Protein AF-A0AAU6AGT9-F1 (afdb_monomer_lite)

Secondary structure (DSSP, 8-state):
--------------------------------------------------------S--SHHHHHHHHHHS-HHHHHH--EEEE-S-HHHHHHHHHH-TTSEEEE-HHHHHHHHHHHHHHHHHHHHHHHHSS---TTSHHHHHHHHHTS-GGGS-HHHHHHHHHHHHT---TTS-PPTTB-TTS-B-

pLDDT: mean 71.96, std 23.61, range [30.25, 97.44]

Foldseek 3Di:
DDDDDDDDDDDDDDDDDDDDDDDDDDDDDDDDDDDDDDDDDPPPPPPPDPDDDDDFPDDFLVSLLVVLVVDDPVVLQPAAEDEDAPDPRVVVSCCVSRVNHHYDHDPVNVLVVVLVVLVVVLQVVCCVVVVDGDDPPQLSNVLSVVVSDDPVPDDPVRVCCSVCSVVVNHPCQPDPPPQADSVGHGD

Radius of gyration: 34.77 Å; chains: 1; bounding box: 87×78×77 Å

Structure (mmCIF, N/CA/C/O backbone):
data_AF-A0AAU6AGT9-F1
#
_entry.id   AF-A0AAU6AGT9-F1
#
loop_
_atom_site.group_PDB
_atom_site.id
_atom_site.type_symbol
_atom_site.label_atom_id
_atom_site.label_alt_id
_atom_site.label_comp_id
_atom_site.label_asym_id
_atom_site.label_entity_id
_atom_site.label_seq_id
_atom_site.pdbx_PDB_ins_code
_atom_site.Cartn_x
_atom_site.Cartn_y
_atom_site.Cartn_z
_atom_site.occupancy
_atom_site.B_iso_or_equiv
_atom_site.auth_seq_id
_atom_site.auth_comp_id
_atom_site.auth_asym_id
_atom_site.auth_atom_id
_atom_site.pdbx_PDB_model_num
ATOM 1 N N . MET A 1 1 ? 60.492 -27.686 -11.100 1.00 35.47 1 MET A N 1
ATOM 2 C CA . MET A 1 1 ? 61.877 -27.182 -11.013 1.00 35.47 1 MET A CA 1
ATOM 3 C C . MET A 1 1 ? 61.851 -25.694 -11.367 1.00 35.47 1 MET A C 1
ATOM 5 O O . MET A 1 1 ? 61.647 -25.349 -12.519 1.00 35.47 1 MET A O 1
ATOM 9 N N . HIS A 1 2 ? 61.883 -24.828 -10.348 1.00 37.75 2 HIS A N 1
ATOM 10 C CA . HIS A 1 2 ? 62.246 -23.396 -10.429 1.00 37.75 2 HIS A CA 1
ATOM 11 C C . HIS A 1 2 ? 63.760 -23.252 -10.762 1.00 37.75 2 HIS A C 1
ATOM 13 O O . HIS A 1 2 ? 64.390 -24.304 -10.904 1.00 37.75 2 HIS A O 1
ATOM 19 N N . PRO A 1 3 ? 64.431 -22.068 -10.725 1.00 56.12 3 PRO A N 1
ATOM 20 C CA . PRO A 1 3 ? 64.007 -20.643 -10.627 1.00 56.12 3 PRO A CA 1
ATOM 21 C C . PRO A 1 3 ? 64.816 -19.689 -11.561 1.00 56.12 3 PRO A C 1
ATOM 23 O O . PRO A 1 3 ? 65.714 -20.138 -12.268 1.00 56.12 3 PRO A O 1
ATOM 26 N N . ARG A 1 4 ? 64.576 -18.361 -11.472 1.00 39.19 4 ARG A N 1
ATOM 27 C CA . ARG A 1 4 ? 65.554 -17.269 -11.130 1.00 39.19 4 ARG A CA 1
ATOM 28 C C . ARG A 1 4 ? 64.945 -15.886 -11.473 1.00 39.19 4 ARG A C 1
ATOM 30 O O . ARG A 1 4 ? 64.524 -15.683 -12.600 1.00 39.19 4 ARG A O 1
ATOM 37 N N . HIS A 1 5 ? 64.594 -15.038 -10.491 1.00 36.03 5 HIS A N 1
ATOM 38 C CA . HIS A 1 5 ? 65.391 -13.981 -9.805 1.00 36.03 5 HIS A CA 1
ATOM 39 C C . HIS A 1 5 ? 65.947 -12.896 -10.752 1.00 36.03 5 HIS A C 1
ATOM 41 O O . HIS A 1 5 ? 66.764 -13.209 -11.604 1.00 36.03 5 HIS A O 1
ATOM 47 N N . ALA A 1 6 ? 65.409 -11.665 -10.722 1.00 41.03 6 ALA A N 1
ATOM 48 C CA . ALA A 1 6 ? 65.787 -10.483 -9.901 1.00 41.03 6 ALA A CA 1
ATOM 49 C C . ALA A 1 6 ? 66.541 -9.455 -10.784 1.00 41.03 6 ALA A C 1
ATOM 51 O O . ALA A 1 6 ? 67.315 -9.852 -11.644 1.00 41.03 6 ALA A O 1
ATOM 52 N N . THR A 1 7 ? 66.319 -8.136 -10.691 1.00 38.31 7 THR A N 1
ATOM 53 C CA . THR A 1 7 ? 67.119 -7.218 -9.847 1.00 38.31 7 THR A CA 1
ATOM 54 C C . THR A 1 7 ? 66.534 -5.790 -9.889 1.00 38.31 7 THR A C 1
ATOM 56 O O . THR A 1 7 ? 65.946 -5.375 -10.884 1.00 38.31 7 THR A O 1
ATOM 59 N N . ALA A 1 8 ? 66.705 -5.066 -8.780 1.00 38.16 8 ALA A N 1
ATOM 60 C CA . ALA A 1 8 ? 66.273 -3.699 -8.482 1.00 38.16 8 ALA A CA 1
ATOM 61 C C . ALA A 1 8 ? 67.344 -2.623 -8.779 1.00 38.16 8 ALA A C 1
ATOM 63 O O . ALA A 1 8 ? 68.489 -2.981 -9.031 1.00 38.16 8 ALA A O 1
ATOM 64 N N . ALA A 1 9 ? 66.972 -1.337 -8.612 1.00 38.19 9 ALA A N 1
ATOM 65 C CA . ALA A 1 9 ? 67.746 -0.180 -8.082 1.00 38.19 9 ALA A CA 1
ATOM 66 C C . ALA A 1 9 ? 67.430 1.117 -8.866 1.00 38.19 9 ALA A C 1
ATOM 68 O O . ALA A 1 9 ? 67.162 1.034 -10.054 1.00 38.19 9 ALA A O 1
ATOM 69 N N . ARG A 1 10 ? 67.496 2.359 -8.357 1.00 35.78 10 ARG A N 1
ATOM 70 C CA . ARG A 1 10 ? 67.633 3.019 -7.035 1.00 35.78 10 ARG A CA 1
ATOM 71 C C . ARG A 1 10 ? 67.568 4.546 -7.295 1.00 35.78 10 ARG A C 1
ATOM 73 O O . ARG A 1 10 ? 67.887 4.979 -8.395 1.00 35.78 10 ARG A O 1
ATOM 80 N N . GLY A 1 11 ? 67.327 5.325 -6.231 1.00 31.16 11 GLY A N 1
ATOM 81 C CA . GLY A 1 11 ? 67.715 6.747 -6.078 1.00 31.16 11 GLY A CA 1
ATOM 82 C C . GLY A 1 11 ? 66.503 7.682 -6.003 1.00 31.16 11 GLY A C 1
ATOM 83 O O . GLY A 1 11 ? 65.756 7.752 -6.963 1.00 31.16 11 GLY A O 1
ATOM 84 N N . GLY A 1 12 ? 66.154 8.352 -4.895 1.00 32.00 12 GLY A N 1
ATOM 85 C CA . GLY A 1 12 ? 66.965 9.045 -3.874 1.00 32.00 12 GLY A CA 1
ATOM 86 C C . GLY A 1 12 ? 66.927 10.551 -4.198 1.00 32.00 12 GLY A C 1
ATOM 87 O O . GLY A 1 12 ? 67.128 10.896 -5.349 1.00 32.00 12 GLY A O 1
ATOM 88 N N . GLY A 1 13 ? 66.653 11.521 -3.326 1.00 31.39 13 GLY A N 1
ATOM 89 C CA . GLY A 1 13 ? 66.424 11.614 -1.886 1.00 31.39 13 GLY A CA 1
ATOM 90 C C . GLY A 1 13 ? 66.474 13.108 -1.478 1.00 31.39 13 GLY A C 1
ATOM 91 O O . GLY A 1 13 ? 66.808 13.947 -2.307 1.00 31.39 13 GLY A O 1
ATOM 92 N N . ALA A 1 14 ? 66.214 13.382 -0.190 1.00 37.66 14 ALA A N 1
ATOM 93 C CA . ALA A 1 14 ? 66.396 14.647 0.560 1.00 37.66 14 ALA A CA 1
ATOM 94 C C . ALA A 1 14 ? 65.400 15.800 0.266 1.00 37.66 14 ALA A C 1
ATOM 96 O O . ALA A 1 14 ? 65.182 16.164 -0.876 1.00 37.66 14 ALA A O 1
ATOM 97 N N . GLY A 1 15 ? 64.736 16.453 1.227 1.00 32.47 15 GLY A N 1
ATOM 98 C CA . GLY A 1 15 ? 64.899 16.524 2.684 1.00 32.47 15 GLY A CA 1
ATOM 99 C C . GLY A 1 15 ? 65.161 17.975 3.133 1.00 32.47 15 GLY A C 1
ATOM 100 O O . GLY A 1 15 ? 65.875 18.693 2.447 1.00 32.47 15 GLY A O 1
ATOM 101 N N . HIS A 1 16 ? 64.626 18.335 4.313 1.00 32.34 16 HIS A N 1
ATOM 102 C CA . HIS A 1 16 ? 64.809 19.573 5.112 1.00 32.34 16 HIS A CA 1
ATOM 103 C C . HIS A 1 16 ? 64.036 20.831 4.722 1.00 32.34 16 HIS A C 1
ATOM 105 O O . HIS A 1 16 ? 63.896 21.155 3.558 1.00 32.34 16 HIS A O 1
ATOM 111 N N . ARG A 1 17 ? 63.623 21.691 5.656 1.00 34.97 17 ARG A N 1
ATOM 112 C CA . ARG A 1 17 ? 63.387 21.673 7.117 1.00 34.97 17 ARG A CA 1
ATOM 113 C C . ARG A 1 17 ? 62.608 22.972 7.369 1.00 34.97 17 ARG A C 1
ATOM 115 O O . ARG A 1 17 ? 62.794 23.953 6.656 1.00 34.97 17 ARG A O 1
ATOM 122 N N . ARG A 1 18 ? 61.734 22.971 8.371 1.00 38.66 18 ARG A N 1
ATOM 123 C CA . ARG A 1 18 ? 61.078 24.186 8.870 1.00 38.66 18 ARG A CA 1
ATOM 124 C C . ARG A 1 18 ? 62.095 25.037 9.629 1.00 38.66 18 ARG A C 1
ATOM 126 O O . ARG A 1 18 ? 62.907 24.455 10.341 1.00 38.66 18 ARG A O 1
ATOM 133 N N . ASP A 1 19 ? 61.938 26.356 9.586 1.00 32.28 19 ASP A N 1
ATOM 134 C CA . ASP A 1 19 ? 62.104 27.166 10.794 1.00 32.28 19 ASP A CA 1
ATOM 135 C C . ASP A 1 19 ? 61.208 28.426 10.757 1.00 32.28 19 ASP A C 1
ATOM 137 O O . ASP A 1 19 ? 61.098 29.057 9.701 1.00 32.28 19 ASP A O 1
ATOM 141 N N . PRO A 1 20 ? 60.528 28.781 11.866 1.00 43.06 20 PRO A N 1
ATOM 142 C CA . PRO A 1 20 ? 59.688 29.965 11.999 1.00 43.06 20 PRO A CA 1
ATOM 143 C C . PRO A 1 20 ? 60.356 31.042 12.875 1.00 43.06 20 PRO A C 1
ATOM 145 O O . PRO A 1 20 ? 60.806 30.732 13.968 1.00 43.06 20 PRO A O 1
ATOM 148 N N . ALA A 1 21 ? 60.356 32.309 12.441 1.00 33.16 21 ALA A N 1
ATOM 149 C CA . ALA A 1 21 ? 60.266 33.520 13.285 1.00 33.16 21 ALA A CA 1
ATOM 150 C C . ALA A 1 21 ? 60.752 34.771 12.535 1.00 33.16 21 ALA A C 1
ATOM 152 O O . ALA A 1 21 ? 61.895 34.824 12.088 1.00 33.16 21 ALA A O 1
ATOM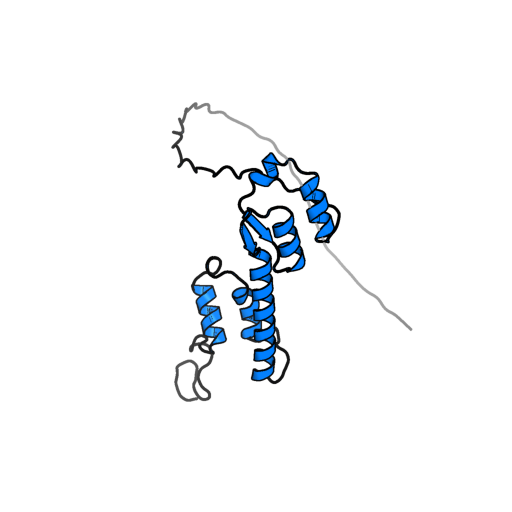 153 N N . ARG A 1 22 ? 59.889 35.795 12.490 1.00 35.56 22 ARG A N 1
ATOM 154 C CA . ARG A 1 22 ? 60.148 37.245 12.675 1.00 35.56 22 ARG A CA 1
ATOM 155 C C . ARG A 1 22 ? 58.874 37.978 12.231 1.00 35.56 22 ARG A C 1
ATOM 157 O O . ARG A 1 22 ? 58.458 37.831 11.092 1.00 35.56 22 ARG A O 1
ATOM 164 N N . SER A 1 23 ? 58.080 38.490 13.178 1.00 32.16 23 SER A N 1
ATOM 165 C CA . SER A 1 23 ? 58.148 39.868 13.722 1.00 32.16 23 SER A CA 1
ATOM 166 C C . SER A 1 23 ? 57.724 40.900 12.672 1.00 32.16 23 SER A C 1
ATOM 168 O O . SER A 1 23 ? 58.241 40.863 11.570 1.00 32.16 23 SER A O 1
ATOM 170 N N . ALA A 1 24 ? 56.887 41.906 12.901 1.00 31.73 24 ALA A N 1
ATOM 171 C CA . ALA A 1 24 ? 56.074 42.409 14.008 1.00 31.73 24 ALA A CA 1
ATOM 172 C C . ALA A 1 24 ? 55.303 43.632 13.428 1.00 31.73 24 ALA A C 1
ATOM 174 O O . ALA A 1 24 ? 55.512 43.979 12.269 1.00 31.73 24 ALA A O 1
ATOM 175 N N . ALA A 1 25 ? 54.531 44.324 14.275 1.00 34.19 25 ALA A N 1
ATOM 176 C CA . ALA A 1 25 ? 53.934 45.663 14.095 1.00 34.19 25 ALA A CA 1
ATOM 177 C C . ALA A 1 25 ? 52.502 45.694 13.511 1.00 34.19 25 ALA A C 1
ATOM 179 O O . ALA A 1 25 ? 52.282 45.350 12.359 1.00 34.19 25 ALA A O 1
ATOM 180 N N . LEU A 1 26 ? 51.462 45.883 14.339 1.00 31.72 26 LEU A N 1
ATOM 181 C CA . LEU A 1 26 ? 50.983 47.111 15.023 1.00 31.72 26 LEU A CA 1
ATOM 182 C C . LEU A 1 26 ? 49.966 47.876 14.155 1.00 31.72 26 LEU A C 1
ATOM 184 O O . LEU A 1 26 ? 50.287 48.312 13.058 1.00 31.72 26 LEU A O 1
ATOM 188 N N . GLY A 1 27 ? 48.756 48.083 14.686 1.00 30.25 27 GLY A N 1
ATOM 189 C CA . GLY A 1 27 ? 47.758 48.973 14.085 1.00 30.25 27 GLY A CA 1
ATOM 190 C C . GLY A 1 27 ? 46.347 48.760 14.626 1.00 30.25 27 GLY A C 1
ATOM 191 O O . GLY A 1 27 ? 45.581 47.973 14.082 1.00 30.25 27 GLY A O 1
ATOM 192 N N . ALA A 1 28 ? 46.017 49.458 15.712 1.00 33.59 28 ALA A N 1
ATOM 193 C CA . ALA A 1 28 ? 44.671 49.574 16.263 1.00 33.59 28 ALA A CA 1
ATOM 194 C C . ALA A 1 28 ? 43.734 50.343 15.310 1.00 33.59 28 ALA A C 1
ATOM 196 O O . ALA A 1 28 ? 44.162 51.278 14.638 1.00 33.59 28 ALA A O 1
ATOM 197 N N . GLY A 1 29 ? 42.447 49.984 15.292 1.00 32.69 29 GLY A N 1
ATOM 198 C CA . GLY A 1 29 ? 41.428 50.672 14.497 1.00 32.69 29 GLY A CA 1
ATOM 199 C C . GLY A 1 29 ? 40.031 50.107 14.733 1.00 32.69 29 GLY A C 1
ATOM 200 O O . GLY A 1 29 ? 39.537 49.277 13.975 1.00 32.69 29 GLY A O 1
ATOM 201 N N . SER A 1 30 ? 39.409 50.538 15.825 1.00 36.19 30 SER A N 1
ATOM 202 C CA . SER A 1 30 ? 38.052 50.194 16.241 1.00 36.19 30 SER A CA 1
ATOM 203 C C . SER A 1 30 ? 37.017 50.791 15.282 1.00 36.19 30 SER A C 1
ATOM 205 O O . SER A 1 30 ? 36.736 51.984 15.342 1.00 36.19 30 SER A O 1
ATOM 207 N N . HIS A 1 31 ? 36.386 49.966 14.446 1.00 39.75 31 HIS A N 1
ATOM 208 C CA . HIS A 1 31 ? 35.156 50.343 13.747 1.00 39.75 31 HIS A CA 1
ATOM 209 C C . HIS A 1 31 ? 34.036 49.362 14.083 1.00 39.75 31 HIS A C 1
ATOM 211 O O . HIS A 1 31 ? 33.929 48.264 13.540 1.00 39.75 31 HIS A O 1
ATOM 217 N N . HIS A 1 32 ? 33.182 49.806 15.007 1.00 34.44 32 HIS A N 1
ATOM 218 C CA . HIS A 1 32 ? 31.859 49.255 15.260 1.00 34.44 32 HIS A CA 1
ATOM 219 C C . HIS A 1 32 ? 31.055 49.272 13.952 1.00 34.44 32 HIS A C 1
ATOM 221 O O . HIS A 1 32 ? 30.554 50.313 13.532 1.00 34.44 32 HIS A O 1
ATOM 227 N N . ARG A 1 33 ? 30.917 48.115 13.295 1.00 35.81 33 ARG A N 1
ATOM 228 C CA . ARG A 1 33 ? 29.963 47.936 12.196 1.00 35.81 33 ARG A CA 1
ATOM 229 C C . ARG A 1 33 ? 28.721 47.250 12.745 1.00 35.81 33 ARG A C 1
ATOM 231 O O . ARG A 1 33 ? 28.705 46.047 12.988 1.00 35.81 33 ARG A O 1
ATOM 238 N N . GLN A 1 34 ? 27.694 48.053 12.982 1.00 33.94 34 GLN A N 1
ATOM 239 C CA . GLN A 1 34 ? 26.370 47.608 13.389 1.00 33.94 34 GLN A CA 1
ATOM 240 C C . GLN A 1 34 ? 25.745 46.825 12.223 1.00 33.94 34 GLN A C 1
ATOM 242 O O . GLN A 1 34 ? 25.421 47.392 11.181 1.00 33.94 34 GLN A O 1
ATOM 247 N N . VAL A 1 35 ? 25.639 45.501 12.358 1.00 41.59 35 VAL A N 1
ATOM 248 C CA . VAL A 1 35 ? 24.934 44.658 11.386 1.00 41.59 35 VAL A CA 1
ATOM 249 C C . VAL A 1 35 ? 23.449 44.726 11.722 1.00 41.59 35 VAL A C 1
ATOM 251 O O . VAL A 1 35 ? 23.007 44.202 12.741 1.00 41.59 35 VAL A O 1
ATOM 254 N N . ALA A 1 36 ? 22.685 45.411 10.875 1.00 39.12 36 ALA A N 1
ATOM 255 C CA . ALA A 1 36 ? 21.234 45.458 10.958 1.00 39.12 36 ALA A CA 1
ATOM 256 C C . ALA A 1 36 ? 20.648 44.055 10.722 1.00 39.12 36 ALA A C 1
ATOM 258 O O . ALA A 1 36 ? 20.674 43.525 9.608 1.00 39.12 36 ALA A O 1
ATOM 259 N N . SER A 1 37 ? 20.114 43.452 11.780 1.00 41.44 37 SER A N 1
ATOM 260 C CA . SER A 1 37 ? 19.354 42.204 11.734 1.00 41.44 37 SER A CA 1
ATOM 261 C C . SER A 1 37 ? 18.051 42.423 10.960 1.00 41.44 37 SER A C 1
ATOM 263 O O . SER A 1 37 ? 17.100 43.000 11.482 1.00 41.44 37 SER A O 1
ATOM 265 N N . ARG A 1 38 ? 17.984 41.969 9.704 1.00 40.12 38 ARG A N 1
ATOM 266 C CA . ARG A 1 38 ? 16.715 41.891 8.959 1.00 40.12 38 ARG A CA 1
ATOM 267 C C . ARG A 1 38 ? 15.878 40.747 9.551 1.00 40.12 38 ARG A C 1
ATOM 269 O O . ARG A 1 38 ? 16.379 39.622 9.585 1.00 40.12 38 ARG A O 1
ATOM 276 N N . PRO A 1 39 ? 14.627 40.965 9.991 1.00 40.75 39 PRO A N 1
ATOM 277 C CA . PRO A 1 39 ? 13.766 39.862 10.391 1.00 40.75 39 PRO A CA 1
ATOM 278 C C . PRO A 1 39 ? 13.350 39.077 9.139 1.00 40.75 39 PRO A C 1
ATOM 280 O O . PRO A 1 39 ? 12.656 39.590 8.263 1.00 40.75 39 PRO A O 1
ATOM 283 N N . GLY A 1 40 ? 13.833 37.838 9.031 1.00 43.56 40 GLY A N 1
ATOM 284 C CA . GLY A 1 40 ? 13.363 36.877 8.034 1.00 43.56 40 GLY A CA 1
ATOM 285 C C . GLY A 1 40 ? 11.928 36.413 8.329 1.00 43.56 40 GLY A C 1
ATOM 286 O O . GLY A 1 40 ? 11.448 36.571 9.454 1.00 43.56 40 GLY A O 1
ATOM 287 N N . PRO A 1 41 ? 11.229 35.833 7.338 1.00 45.19 41 PRO A N 1
ATOM 288 C CA . PRO A 1 41 ? 9.832 35.449 7.478 1.00 45.19 41 PRO A CA 1
ATOM 289 C C . PRO A 1 41 ? 9.677 34.390 8.571 1.00 45.19 41 PRO A C 1
ATOM 291 O O . PRO A 1 41 ? 10.359 33.361 8.578 1.00 45.19 41 PRO A O 1
ATOM 294 N N . VAL A 1 42 ? 8.758 34.651 9.499 1.00 47.81 42 VAL A N 1
ATOM 295 C CA . VAL A 1 42 ? 8.371 33.725 10.561 1.00 47.81 42 VAL A CA 1
ATOM 296 C C . VAL A 1 42 ? 7.712 32.515 9.905 1.00 47.81 42 VAL A C 1
ATOM 298 O O . VAL A 1 42 ? 6.521 32.510 9.603 1.00 47.81 42 VAL A O 1
ATOM 301 N N . ALA A 1 43 ? 8.500 31.472 9.654 1.00 42.31 43 ALA A N 1
ATOM 302 C CA . ALA A 1 43 ? 7.965 30.177 9.284 1.00 42.31 43 ALA A CA 1
ATOM 303 C C . ALA A 1 43 ? 7.129 29.674 10.466 1.00 42.31 43 ALA A C 1
ATOM 305 O O . ALA A 1 43 ? 7.675 29.246 11.487 1.00 42.31 43 ALA A O 1
ATOM 306 N N . HIS A 1 44 ? 5.801 29.726 10.334 1.00 37.94 44 HIS A N 1
ATOM 307 C CA . HIS A 1 44 ? 4.883 29.018 11.217 1.00 37.94 44 HIS A CA 1
ATOM 308 C C . HIS A 1 44 ? 5.165 27.518 11.092 1.00 37.94 44 HIS A C 1
ATOM 310 O O . HIS A 1 44 ? 4.563 26.790 10.304 1.00 37.94 44 HIS A O 1
ATOM 316 N N . ARG A 1 45 ? 6.137 27.044 11.874 1.00 44.50 45 ARG A N 1
ATOM 317 C CA . ARG A 1 45 ? 6.439 25.634 12.059 1.00 44.50 45 ARG A CA 1
ATOM 318 C C . ARG A 1 45 ? 5.214 25.028 12.727 1.00 44.50 45 ARG A C 1
ATOM 320 O O . ARG A 1 45 ? 5.062 25.129 13.944 1.00 44.50 45 ARG A O 1
ATOM 327 N N . LEU A 1 46 ? 4.333 24.431 11.923 1.00 44.59 46 LEU A N 1
ATOM 328 C CA . LEU A 1 46 ? 3.246 23.581 12.395 1.00 44.59 46 LEU A CA 1
ATOM 329 C C . LEU A 1 46 ? 3.844 22.637 13.437 1.00 44.59 46 LEU A C 1
ATOM 331 O O . LEU A 1 46 ? 4.660 21.769 13.112 1.00 44.59 46 LEU A O 1
ATOM 335 N N . ARG A 1 47 ? 3.509 22.864 14.711 1.00 49.50 47 ARG A N 1
ATOM 336 C CA . ARG A 1 47 ? 3.947 22.010 15.810 1.00 49.50 47 ARG A CA 1
ATOM 337 C C . ARG A 1 47 ? 3.454 20.608 15.476 1.00 49.50 47 ARG A C 1
ATOM 339 O O . ARG A 1 47 ? 2.254 20.345 15.536 1.00 49.50 47 ARG A O 1
ATOM 346 N N . ARG A 1 48 ? 4.365 19.714 15.076 1.00 54.16 48 ARG A N 1
ATOM 347 C CA . ARG A 1 48 ? 4.057 18.292 14.916 1.00 54.16 48 ARG A CA 1
ATOM 348 C C . ARG A 1 48 ? 3.555 17.814 16.273 1.00 54.16 48 ARG A C 1
ATOM 350 O O . ARG A 1 48 ? 4.350 17.655 17.194 1.00 54.16 48 ARG A O 1
ATOM 357 N N . ARG A 1 49 ? 2.237 17.638 16.413 1.00 55.84 49 ARG A N 1
ATOM 358 C CA . ARG A 1 49 ? 1.655 16.987 17.590 1.00 55.84 49 ARG A CA 1
ATOM 359 C C . ARG A 1 49 ? 2.387 15.661 17.782 1.00 55.84 49 ARG A C 1
ATOM 361 O O . ARG A 1 49 ? 2.555 14.912 16.814 1.00 55.84 49 ARG A O 1
ATOM 368 N N . ALA A 1 50 ? 2.853 15.404 19.000 1.00 52.03 50 ALA A N 1
ATOM 369 C CA . ALA A 1 50 ? 3.488 14.144 19.348 1.00 52.03 50 ALA A CA 1
ATOM 370 C C . ALA A 1 50 ? 2.529 13.003 18.979 1.00 52.03 50 ALA A C 1
ATOM 372 O O . ALA A 1 50 ? 1.407 12.928 19.477 1.00 52.03 50 ALA A O 1
ATOM 373 N N . ARG A 1 51 ? 2.943 12.150 18.038 1.00 61.03 51 ARG A N 1
ATOM 374 C CA . ARG A 1 51 ? 2.187 10.951 17.676 1.00 61.03 51 ARG A CA 1
ATOM 375 C C . ARG A 1 51 ? 2.453 9.925 18.767 1.00 61.03 51 ARG A C 1
ATOM 377 O O . ARG A 1 51 ? 3.537 9.350 18.794 1.00 61.03 51 ARG A O 1
ATOM 384 N N . GLN A 1 52 ? 1.496 9.717 19.664 1.00 62.53 52 GLN A N 1
ATOM 385 C CA . GLN A 1 52 ? 1.590 8.638 20.638 1.00 62.53 52 GLN A CA 1
ATOM 386 C C . GLN A 1 52 ? 1.535 7.309 19.875 1.00 62.53 52 GLN A C 1
ATOM 388 O O . GLN A 1 52 ? 0.528 6.983 19.250 1.00 62.53 52 GLN A O 1
ATOM 393 N N . ARG A 1 53 ? 2.656 6.584 19.850 1.00 65.38 53 ARG A N 1
ATOM 394 C CA . ARG A 1 53 ? 2.745 5.235 19.286 1.00 65.38 53 ARG A CA 1
ATOM 395 C C . ARG A 1 53 ? 2.719 4.261 20.450 1.00 65.38 53 ARG A C 1
ATOM 397 O O . ARG A 1 53 ? 3.582 4.333 21.319 1.00 65.38 53 ARG A O 1
ATOM 404 N N . ARG A 1 54 ? 1.722 3.384 20.478 1.00 71.69 54 ARG A N 1
ATOM 405 C CA . ARG A 1 54 ? 1.614 2.311 21.465 1.00 71.69 54 ARG A CA 1
ATOM 406 C C . ARG A 1 54 ? 1.609 0.997 20.701 1.00 71.69 54 ARG A C 1
ATOM 408 O O . ARG A 1 54 ? 0.821 0.846 19.773 1.00 71.69 54 ARG A O 1
ATOM 415 N N . ALA A 1 55 ? 2.530 0.109 21.046 1.00 75.88 55 ALA A N 1
ATOM 416 C CA . ALA A 1 55 ? 2.528 -1.256 20.547 1.00 75.88 55 ALA A CA 1
ATOM 417 C C . ALA A 1 55 ? 1.645 -2.109 21.465 1.00 75.88 55 ALA A C 1
ATOM 419 O O . ALA A 1 55 ? 1.599 -1.870 22.673 1.00 75.88 55 ALA A O 1
ATOM 420 N N . ILE A 1 56 ? 0.926 -3.056 20.874 1.00 76.88 56 ILE A N 1
ATOM 421 C CA . ILE A 1 56 ? 0.130 -4.061 21.577 1.00 76.88 56 ILE A CA 1
ATOM 422 C C . ILE A 1 56 ? 0.801 -5.396 21.268 1.00 76.88 56 ILE A C 1
ATOM 424 O O . ILE A 1 56 ? 1.157 -5.638 20.114 1.00 76.88 56 ILE A O 1
ATOM 428 N N . GLU A 1 57 ? 1.010 -6.220 22.288 1.00 70.00 57 GLU A N 1
ATOM 429 C CA . GLU A 1 57 ? 1.507 -7.581 22.102 1.00 70.00 57 GLU A CA 1
ATOM 430 C C . GLU A 1 57 ? 0.385 -8.442 21.501 1.00 70.00 57 GLU A C 1
ATOM 432 O O . GLU A 1 57 ? -0.749 -8.392 21.978 1.00 70.00 57 GLU A O 1
ATOM 437 N N . GLY A 1 58 ? 0.685 -9.195 20.441 1.00 72.62 58 GLY A N 1
ATOM 438 C CA . GLY A 1 58 ? -0.306 -9.970 19.685 1.00 72.62 58 GLY A CA 1
ATOM 439 C C . GLY A 1 58 ? -0.581 -9.446 18.269 1.00 72.62 58 GLY A C 1
ATOM 440 O O . GLY A 1 58 ? -0.189 -8.345 17.881 1.00 72.62 58 GLY A O 1
ATOM 441 N N . ARG A 1 59 ? -1.215 -10.284 17.441 1.00 72.31 59 ARG A N 1
ATOM 442 C CA . ARG A 1 59 ? -1.496 -10.000 16.013 1.00 72.31 59 ARG A CA 1
ATOM 443 C C . ARG A 1 59 ? -2.931 -10.328 15.610 1.00 72.31 59 ARG A C 1
ATOM 445 O O . ARG A 1 59 ? -3.248 -10.317 14.425 1.00 72.31 59 ARG A O 1
ATOM 452 N N . THR A 1 60 ? -3.804 -10.643 16.558 1.00 82.69 60 THR A N 1
ATOM 453 C CA . THR A 1 60 ? -5.173 -11.073 16.264 1.00 82.69 60 THR A CA 1
ATOM 454 C C . THR A 1 60 ? -6.189 -9.963 16.529 1.00 82.69 60 THR A C 1
ATOM 456 O O . THR A 1 60 ? -5.923 -8.984 17.226 1.00 82.69 60 THR A O 1
ATOM 459 N N . ALA A 1 61 ? -7.396 -10.121 15.979 1.00 80.00 61 ALA A N 1
ATOM 460 C CA . ALA A 1 61 ? -8.538 -9.273 16.328 1.00 80.00 61 ALA A CA 1
ATOM 461 C C . ALA A 1 61 ? -8.878 -9.331 17.826 1.00 80.00 61 ALA A C 1
ATOM 463 O O . ALA A 1 61 ? -9.286 -8.319 18.395 1.00 80.00 61 ALA A O 1
ATOM 464 N N . ALA A 1 62 ? -8.708 -10.501 18.449 1.00 85.56 62 ALA A N 1
ATOM 465 C CA . ALA A 1 62 ? -8.978 -10.702 19.866 1.00 85.56 62 ALA A CA 1
ATOM 466 C C . ALA A 1 62 ? -8.018 -9.878 20.734 1.00 85.56 62 ALA A C 1
ATOM 468 O O . ALA A 1 62 ? -8.474 -9.213 21.659 1.00 85.56 62 ALA A O 1
ATOM 469 N N . ASP A 1 63 ? -6.733 -9.827 20.373 1.00 87.12 63 ASP A N 1
ATOM 470 C CA . ASP A 1 63 ? -5.722 -9.039 21.095 1.00 87.12 63 ASP A CA 1
ATOM 471 C C . ASP A 1 63 ? -6.062 -7.540 21.069 1.00 87.12 63 ASP A C 1
ATOM 473 O O . ASP A 1 63 ? -6.021 -6.853 22.091 1.00 87.12 63 ASP A O 1
ATOM 477 N N . VAL A 1 64 ? -6.483 -7.033 19.902 1.00 84.69 64 VAL A N 1
ATOM 478 C CA . VAL A 1 64 ? -6.908 -5.632 19.742 1.00 84.69 64 VAL A CA 1
ATOM 479 C C . VAL A 1 64 ? -8.152 -5.334 20.577 1.00 84.69 64 VAL A C 1
ATOM 481 O O . VAL A 1 64 ? -8.226 -4.288 21.221 1.00 84.69 64 VAL A O 1
ATOM 484 N N . LEU A 1 65 ? -9.129 -6.241 20.588 1.00 87.69 65 LEU A N 1
ATOM 485 C CA . LEU A 1 65 ? -10.344 -6.093 21.387 1.00 87.69 65 LEU A CA 1
ATOM 486 C C . LEU A 1 65 ? -10.056 -6.116 22.886 1.00 87.69 65 LEU A C 1
ATOM 488 O O . LEU A 1 65 ? -10.517 -5.228 23.604 1.00 87.69 65 LEU A O 1
ATOM 492 N N . ALA A 1 66 ? -9.271 -7.089 23.346 1.00 88.88 66 ALA A N 1
ATOM 493 C CA . ALA A 1 66 ? -8.863 -7.206 24.739 1.00 88.88 66 ALA A CA 1
ATOM 494 C C . ALA A 1 66 ? -8.165 -5.921 25.197 1.00 88.88 66 ALA A C 1
ATOM 496 O O . ALA A 1 66 ? -8.536 -5.331 26.213 1.00 88.88 66 ALA A O 1
ATOM 497 N N . TRP A 1 67 ? -7.238 -5.408 24.386 1.00 89.81 67 TRP A N 1
ATOM 498 C CA . TRP A 1 67 ? -6.582 -4.137 24.659 1.00 89.81 67 TRP A CA 1
ATOM 499 C C . TRP A 1 67 ? -7.564 -2.957 24.704 1.00 89.81 67 TRP A C 1
ATOM 501 O O . TRP A 1 67 ? -7.528 -2.166 25.652 1.00 89.81 67 TRP A O 1
ATOM 511 N N . LEU A 1 68 ? -8.484 -2.840 23.740 1.00 88.88 68 LEU A N 1
ATOM 512 C CA . LEU A 1 68 ? -9.482 -1.765 23.732 1.00 88.88 68 LEU A CA 1
ATOM 513 C C . LEU A 1 68 ? -10.303 -1.752 25.028 1.00 88.88 68 LEU A C 1
ATOM 515 O O . LEU A 1 68 ? -10.524 -0.681 25.594 1.00 88.88 68 LEU A O 1
ATOM 519 N N . VAL A 1 69 ? -10.696 -2.918 25.546 1.00 87.25 69 VAL A N 1
ATOM 520 C CA . VAL A 1 69 ? -11.455 -3.022 26.804 1.00 87.25 69 VAL A CA 1
ATOM 521 C C . VAL A 1 69 ? -10.661 -2.487 28.000 1.00 87.25 69 VAL A C 1
ATOM 523 O O . VAL A 1 69 ? -11.236 -1.782 28.828 1.00 87.25 69 VAL A O 1
ATOM 526 N N . THR A 1 70 ? -9.344 -2.714 28.051 1.00 90.12 70 THR A N 1
ATOM 527 C CA . THR A 1 70 ? -8.469 -2.157 29.108 1.00 90.12 70 THR A CA 1
ATOM 528 C C . THR A 1 70 ? -8.260 -0.641 29.011 1.00 90.12 70 THR A C 1
ATOM 530 O O . THR A 1 70 ? -7.691 -0.025 29.912 1.00 90.12 70 THR A O 1
ATOM 533 N N . THR A 1 71 ? -8.708 -0.006 27.923 1.00 90.38 71 THR A N 1
ATOM 534 C CA . THR A 1 71 ? -8.480 1.421 27.678 1.00 90.38 71 THR A CA 1
ATOM 535 C C . THR A 1 71 ? -9.651 2.266 28.207 1.00 90.38 71 THR A C 1
ATOM 537 O O . THR A 1 71 ? -10.813 1.885 27.994 1.00 90.38 71 THR A O 1
ATOM 540 N N . PRO A 1 72 ? -9.402 3.434 28.848 1.00 93.69 72 PRO A N 1
ATOM 541 C CA . PRO A 1 72 ? -10.460 4.259 29.431 1.00 93.69 72 PRO A CA 1
ATOM 542 C C . PRO A 1 72 ? -11.608 4.548 28.460 1.00 93.69 72 PRO A C 1
ATOM 544 O O . PRO A 1 72 ? -11.393 4.965 27.320 1.00 93.69 72 PRO A O 1
ATOM 547 N N . LEU A 1 73 ? -12.846 4.370 28.927 1.00 91.00 73 LEU A N 1
ATOM 548 C CA . LEU A 1 73 ? -14.044 4.507 28.091 1.00 91.00 73 LEU A CA 1
ATOM 549 C C . LEU A 1 73 ? -14.155 5.894 27.444 1.00 91.00 73 LEU A C 1
ATOM 551 O O . LEU A 1 73 ? -14.479 6.011 26.265 1.00 91.00 73 LEU A O 1
ATOM 555 N N . GLN A 1 74 ? -13.848 6.940 28.209 1.00 93.69 74 GLN A N 1
ATOM 556 C CA . GLN A 1 74 ? -13.812 8.326 27.739 1.00 93.69 74 GLN A CA 1
ATOM 557 C C . GLN A 1 74 ? -12.840 8.525 26.566 1.00 93.69 74 GLN A C 1
ATOM 559 O O . GLN A 1 74 ? -13.189 9.167 25.576 1.00 93.69 74 GLN A O 1
ATOM 564 N N . TRP A 1 75 ? -11.666 7.888 26.615 1.00 93.31 75 TRP A N 1
ATOM 565 C CA . TRP A 1 75 ? -10.716 7.911 25.506 1.00 93.31 75 TRP A CA 1
ATOM 566 C C . TRP A 1 75 ? -11.275 7.176 24.284 1.00 93.31 75 TRP A C 1
ATOM 568 O O . TRP A 1 75 ? -11.281 7.738 23.192 1.00 93.31 75 TRP A O 1
ATOM 578 N N . ARG A 1 76 ? -11.838 5.974 24.458 1.00 93.50 76 ARG A N 1
ATOM 579 C CA . ARG A 1 76 ? -12.456 5.213 23.356 1.00 93.50 76 ARG A CA 1
ATOM 580 C C . ARG A 1 76 ? -13.578 5.986 22.660 1.00 93.50 76 ARG A C 1
ATOM 582 O O . ARG A 1 76 ? -13.613 6.038 21.433 1.00 93.50 76 ARG A O 1
ATOM 589 N N . LYS A 1 77 ? -14.456 6.639 23.428 1.00 93.88 77 LYS A N 1
ATOM 590 C CA . LYS A 1 77 ? -15.538 7.493 22.904 1.00 93.88 77 LYS A CA 1
ATOM 591 C C . LYS A 1 77 ? -15.020 8.706 22.123 1.00 93.88 77 LYS A C 1
ATOM 593 O O . LYS A 1 77 ? -15.705 9.183 21.227 1.00 93.88 77 LYS A O 1
ATOM 598 N N . SER A 1 78 ? -13.810 9.184 22.419 1.00 94.88 78 SER A N 1
ATOM 599 C CA . SER A 1 78 ? -13.191 10.300 21.688 1.00 94.88 78 SER A CA 1
ATOM 600 C C . SER A 1 78 ? -12.649 9.918 20.302 1.00 94.88 78 SER A C 1
ATOM 602 O O . SER A 1 78 ? -12.393 10.797 19.476 1.00 94.88 78 SER A O 1
ATOM 604 N N . ILE A 1 79 ? -12.483 8.620 20.019 1.00 94.75 79 ILE A N 1
ATOM 605 C CA . ILE A 1 79 ? -11.968 8.138 18.733 1.00 94.75 79 ILE A CA 1
ATOM 606 C C . ILE A 1 79 ? -13.040 8.297 17.661 1.00 94.75 79 ILE A C 1
ATOM 608 O O . ILE A 1 79 ? -14.085 7.656 17.716 1.00 94.75 79 ILE A O 1
ATOM 612 N N . LYS A 1 80 ? -12.746 9.125 16.656 1.00 96.75 80 LYS A N 1
ATOM 613 C CA . LYS A 1 80 ? -13.642 9.371 15.516 1.00 96.75 80 LYS A CA 1
ATOM 614 C C . LYS A 1 80 ? -13.304 8.528 14.291 1.00 96.75 80 LYS A C 1
ATOM 616 O O . LYS A 1 80 ? -14.206 8.137 13.561 1.00 96.75 80 LYS A O 1
ATOM 621 N N . TYR A 1 81 ? -12.019 8.249 14.075 1.00 96.56 81 TYR A N 1
ATOM 622 C CA . TYR A 1 81 ? -11.521 7.540 12.899 1.00 96.56 81 TYR A CA 1
ATOM 623 C C . TYR A 1 81 ? -10.504 6.482 13.306 1.00 96.56 81 TYR A C 1
ATOM 625 O O . TYR A 1 81 ? -9.645 6.747 14.150 1.00 96.56 81 TYR A O 1
ATOM 633 N N . VAL A 1 82 ? -10.572 5.314 12.672 1.00 94.81 82 VAL A N 1
ATOM 634 C CA . VAL A 1 82 ? -9.590 4.239 12.834 1.00 94.81 82 VAL A CA 1
ATOM 635 C C . VAL A 1 82 ? -9.116 3.812 11.455 1.00 94.81 82 VAL A C 1
ATOM 637 O O . VAL A 1 82 ? -9.911 3.322 10.656 1.00 94.81 82 VAL A O 1
ATOM 640 N N . ALA A 1 83 ? -7.827 4.013 11.182 1.00 95.25 83 ALA A N 1
ATOM 641 C CA . ALA A 1 83 ? -7.189 3.494 9.981 1.00 95.25 83 ALA A CA 1
ATOM 642 C C . ALA A 1 83 ? -6.778 2.039 10.211 1.00 95.25 83 ALA A C 1
ATOM 644 O O . ALA A 1 83 ? -6.067 1.755 11.175 1.00 95.25 83 ALA A O 1
ATOM 645 N N . ILE A 1 84 ? -7.234 1.140 9.343 1.00 93.88 84 ILE A N 1
ATOM 646 C CA . ILE A 1 84 ? -6.890 -0.282 9.381 1.00 93.88 84 ILE A CA 1
ATOM 647 C C . ILE A 1 84 ? -6.402 -0.768 8.024 1.00 93.88 84 ILE A C 1
ATOM 649 O O . ILE A 1 84 ? -6.782 -0.248 6.973 1.00 93.88 84 ILE A O 1
ATOM 653 N N . ASP A 1 85 ? -5.634 -1.844 8.047 1.00 90.88 85 ASP A N 1
ATOM 654 C CA . ASP A 1 85 ? -5.384 -2.669 6.873 1.00 90.88 85 ASP A CA 1
ATOM 655 C C . ASP A 1 85 ? -6.716 -3.178 6.294 1.00 90.88 85 ASP A C 1
ATOM 657 O O . ASP A 1 85 ? -7.724 -3.277 6.998 1.00 90.88 85 ASP A O 1
ATOM 661 N N . MET A 1 86 ? -6.726 -3.587 5.020 1.00 91.12 86 MET A N 1
ATOM 662 C CA . MET A 1 86 ? -7.907 -4.136 4.320 1.00 91.12 86 MET A CA 1
ATOM 663 C C . MET A 1 86 ? -8.332 -5.540 4.817 1.00 91.12 86 MET A C 1
ATOM 665 O O . MET A 1 86 ? -8.806 -6.376 4.053 1.00 91.12 86 MET A O 1
ATOM 669 N N . SER A 1 87 ? -8.150 -5.820 6.106 1.00 89.50 87 SER A N 1
ATOM 670 C CA . SER A 1 87 ? -8.469 -7.076 6.773 1.00 89.50 87 SER A CA 1
ATOM 671 C C . SER A 1 87 ? -9.896 -7.063 7.315 1.00 89.50 87 SER A C 1
ATOM 673 O O . SER A 1 87 ? -10.256 -6.234 8.157 1.00 89.50 87 SER A O 1
ATOM 675 N N . ALA A 1 88 ? -10.702 -8.037 6.887 1.00 90.62 88 ALA A N 1
ATOM 676 C CA . ALA A 1 88 ? -12.046 -8.249 7.422 1.00 90.62 88 ALA A CA 1
ATOM 677 C C . ALA A 1 88 ? -12.025 -8.511 8.939 1.00 90.62 88 ALA A C 1
ATOM 679 O O . ALA A 1 88 ? -12.881 -8.008 9.666 1.00 90.62 88 ALA A O 1
ATOM 680 N N . THR A 1 89 ? -11.003 -9.222 9.422 1.00 90.06 89 THR A N 1
ATOM 681 C CA . THR A 1 89 ? -10.803 -9.554 10.837 1.00 90.06 89 THR A CA 1
ATOM 682 C C . THR A 1 89 ? -10.602 -8.300 11.688 1.00 90.06 89 THR A C 1
ATOM 684 O O . THR A 1 89 ? -11.302 -8.107 12.681 1.00 90.06 89 THR A O 1
ATOM 687 N N . TYR A 1 90 ? -9.714 -7.389 11.274 1.00 88.44 90 TYR A N 1
ATOM 688 C CA . TYR A 1 90 ? -9.519 -6.124 11.992 1.00 88.44 90 TYR A CA 1
ATOM 689 C C . TYR A 1 90 ? -10.721 -5.192 11.862 1.00 88.44 90 TYR A C 1
ATOM 691 O O . TYR A 1 90 ? -11.086 -4.521 12.826 1.00 88.44 90 TYR A O 1
ATOM 699 N N . ARG A 1 91 ? -11.396 -5.193 10.708 1.00 92.06 91 ARG A N 1
ATOM 700 C CA . ARG A 1 91 ? -12.640 -4.439 10.533 1.00 92.06 91 ARG A CA 1
ATOM 701 C C . ARG A 1 91 ? -13.718 -4.886 11.519 1.00 92.06 91 ARG A C 1
ATOM 703 O O . ARG A 1 91 ? -14.388 -4.034 12.099 1.00 92.06 91 ARG A O 1
ATOM 710 N N . ALA A 1 92 ? -13.882 -6.194 11.713 1.00 90.81 92 ALA A N 1
ATOM 711 C CA . ALA A 1 92 ? -14.814 -6.740 12.694 1.00 90.81 92 ALA A CA 1
ATOM 712 C C . ALA A 1 92 ? -14.419 -6.335 14.123 1.00 90.81 92 ALA A C 1
ATOM 714 O O . ALA A 1 92 ? -15.255 -5.811 14.853 1.00 90.81 92 ALA A O 1
ATOM 715 N N . ALA A 1 93 ? -13.139 -6.467 14.486 1.00 90.62 93 ALA A N 1
ATOM 716 C CA . ALA A 1 93 ? -12.629 -6.062 15.798 1.00 90.62 93 ALA A CA 1
ATOM 717 C C . ALA A 1 93 ? -12.919 -4.588 16.117 1.00 90.62 93 ALA A C 1
ATOM 719 O O . ALA A 1 93 ? -13.443 -4.265 17.181 1.00 90.62 93 ALA A O 1
ATOM 720 N N . VAL A 1 94 ? -12.629 -3.682 15.179 1.00 92.62 94 VAL A N 1
ATOM 721 C CA . VAL A 1 94 ? -12.871 -2.248 15.378 1.00 92.62 94 VAL A CA 1
ATOM 722 C C . VAL A 1 94 ? -14.362 -1.952 15.489 1.00 92.62 94 VAL A C 1
ATOM 724 O O . VAL A 1 94 ? -14.754 -1.183 16.360 1.00 92.62 94 VAL A O 1
ATOM 727 N N . ARG A 1 95 ? -15.209 -2.590 14.672 1.00 93.00 95 ARG A N 1
ATOM 728 C CA . ARG A 1 95 ? -16.666 -2.409 14.768 1.00 93.00 95 ARG A CA 1
ATOM 729 C C . ARG A 1 95 ? -17.238 -2.883 16.100 1.00 93.00 95 ARG A C 1
ATOM 731 O O . ARG A 1 95 ? -18.156 -2.249 16.606 1.00 93.00 95 ARG A O 1
ATOM 738 N N . THR A 1 96 ? -16.685 -3.947 16.672 1.00 92.38 96 THR A N 1
ATOM 739 C CA . THR A 1 96 ? -17.091 -4.437 17.992 1.00 92.38 96 THR A CA 1
ATOM 740 C C . THR A 1 96 ? -16.583 -3.526 19.115 1.00 92.38 96 THR A C 1
ATOM 742 O O . THR A 1 96 ? -17.340 -3.177 20.015 1.00 92.38 96 THR A O 1
ATOM 745 N N . GLY A 1 97 ? -15.313 -3.110 19.079 1.00 91.06 97 GLY A N 1
ATOM 746 C CA . GLY A 1 97 ? -14.699 -2.340 20.169 1.00 91.06 97 GLY A CA 1
ATOM 747 C C . GLY A 1 97 ? -14.976 -0.830 20.143 1.00 91.06 97 GLY A C 1
ATOM 748 O O . GLY A 1 97 ? -14.913 -0.176 21.188 1.00 91.06 97 GLY A O 1
ATOM 749 N N . LEU A 1 98 ? -15.256 -0.273 18.962 1.00 94.94 98 LEU A N 1
ATOM 750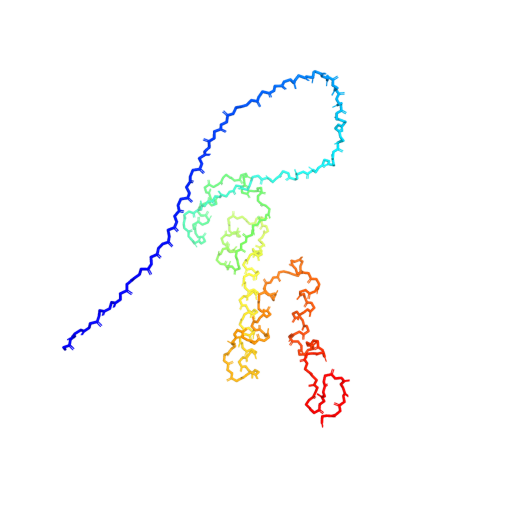 C CA . LEU A 1 98 ? -15.453 1.155 18.687 1.00 94.94 98 LEU A CA 1
ATOM 751 C C . LEU A 1 98 ? -16.578 1.356 17.647 1.00 94.94 98 LEU A C 1
ATOM 753 O O . LEU A 1 98 ? -16.319 1.848 16.546 1.00 94.94 98 LEU A O 1
ATOM 757 N N . PRO A 1 99 ? -17.835 0.995 17.965 1.00 94.56 99 PRO A N 1
ATOM 758 C CA . PRO A 1 99 ? -18.938 0.996 16.996 1.00 94.56 99 PRO A CA 1
ATOM 759 C C . PRO A 1 99 ? -19.257 2.382 16.414 1.00 94.56 99 PRO A C 1
ATOM 761 O O . PRO A 1 99 ? -19.806 2.477 15.319 1.00 94.56 99 PRO A O 1
ATOM 764 N N . HIS A 1 100 ? -18.905 3.457 17.125 1.00 95.81 100 HIS A N 1
ATOM 765 C CA . HIS A 1 100 ? -19.100 4.846 16.700 1.00 95.81 100 HIS A CA 1
ATOM 766 C C . HIS A 1 100 ? -17.984 5.383 15.793 1.00 95.81 100 HIS A C 1
ATOM 768 O O . HIS A 1 100 ? -18.157 6.432 15.175 1.00 95.81 100 HIS A O 1
ATOM 774 N N . ALA A 1 101 ? -16.828 4.718 15.731 1.00 96.56 101 ALA A N 1
ATOM 775 C CA . ALA A 1 101 ? -15.693 5.210 14.964 1.00 96.56 101 ALA A CA 1
ATOM 776 C C . ALA A 1 101 ? -15.831 4.862 13.474 1.00 96.56 101 ALA A C 1
ATOM 778 O O . ALA A 1 101 ? -16.180 3.743 13.094 1.00 96.56 101 ALA A O 1
ATOM 779 N N . THR A 1 102 ? -15.488 5.814 12.609 1.00 97.44 102 THR A N 1
ATOM 780 C CA . THR A 1 102 ? -15.422 5.585 11.164 1.00 97.44 102 THR A CA 1
ATOM 781 C C . THR A 1 102 ? -14.162 4.796 10.827 1.00 97.44 102 THR A C 1
ATOM 783 O O . THR A 1 102 ? -13.040 5.235 11.089 1.00 97.44 102 THR A O 1
ATOM 786 N N . VAL A 1 103 ? -14.346 3.624 10.226 1.00 95.44 103 VAL A N 1
ATOM 787 C CA . VAL A 1 103 ? -13.244 2.779 9.760 1.00 95.44 103 VAL A CA 1
ATOM 788 C C . VAL A 1 103 ? -12.773 3.280 8.399 1.00 95.44 103 VAL A C 1
ATOM 790 O O . VAL A 1 103 ? -13.556 3.313 7.451 1.00 95.44 103 VAL A O 1
ATOM 793 N N . VAL A 1 104 ? -11.496 3.644 8.299 1.00 95.94 104 VAL A N 1
ATOM 794 C CA . VAL A 1 104 ? -10.840 4.049 7.050 1.00 95.94 104 VAL A CA 1
ATOM 795 C C . VAL A 1 104 ? -9.749 3.049 6.689 1.00 95.94 104 VAL A C 1
ATOM 797 O O . VAL A 1 104 ? -9.165 2.408 7.562 1.00 95.94 104 VAL A O 1
ATOM 800 N N . VAL A 1 105 ? -9.471 2.898 5.398 1.00 95.12 105 VAL A N 1
ATOM 801 C CA . VAL A 1 105 ? -8.370 2.043 4.947 1.00 95.12 105 VAL A CA 1
ATOM 802 C C . VAL A 1 105 ? -7.049 2.791 5.112 1.00 95.12 105 VAL A C 1
ATOM 804 O O . VAL A 1 105 ? -6.944 3.965 4.756 1.00 95.12 105 VAL A O 1
ATOM 807 N N . ASP A 1 106 ? -6.034 2.111 5.636 1.00 93.81 106 ASP A N 1
ATOM 808 C CA . ASP A 1 106 ? -4.678 2.637 5.707 1.00 93.81 106 ASP A CA 1
ATOM 809 C C . ASP A 1 106 ? -4.089 2.833 4.300 1.00 93.81 106 ASP A C 1
ATOM 811 O O . ASP A 1 106 ? -3.918 1.891 3.518 1.00 93.81 106 ASP A O 1
ATOM 815 N N . HIS A 1 107 ? -3.733 4.081 3.999 1.00 92.44 107 HIS A N 1
ATOM 816 C CA . HIS A 1 107 ? -3.163 4.482 2.721 1.00 92.44 107 HIS A CA 1
ATOM 817 C C . HIS A 1 107 ? -1.849 3.749 2.407 1.00 92.44 107 HIS A C 1
ATOM 819 O O . HIS A 1 107 ? -1.606 3.420 1.246 1.00 92.44 107 HIS A O 1
ATOM 825 N N . PHE A 1 108 ? -1.027 3.420 3.413 1.00 91.56 108 PHE A N 1
ATOM 826 C CA . PHE A 1 108 ? 0.219 2.682 3.182 1.00 91.56 108 PHE A CA 1
ATOM 827 C C . PHE A 1 108 ? -0.046 1.324 2.521 1.00 91.56 108 PHE A C 1
ATOM 829 O O . PHE A 1 108 ? 0.594 0.974 1.527 1.00 91.56 108 PHE A O 1
ATOM 836 N N . HIS A 1 109 ? -1.029 0.582 3.029 1.00 92.25 109 HIS A N 1
ATOM 837 C CA . HIS A 1 109 ? -1.391 -0.731 2.505 1.00 92.25 109 HIS A CA 1
ATOM 838 C C . HIS A 1 109 ? -2.017 -0.651 1.109 1.00 92.25 109 HIS A C 1
ATOM 840 O O . HIS A 1 109 ? -1.741 -1.511 0.269 1.00 92.25 109 HIS A O 1
ATOM 846 N N . VAL A 1 110 ? -2.791 0.401 0.824 1.00 93.38 110 VAL A N 1
ATOM 847 C CA . VAL A 1 110 ? -3.341 0.660 -0.519 1.00 93.38 110 VAL A CA 1
ATOM 848 C C . VAL A 1 110 ? -2.222 0.926 -1.525 1.00 93.38 110 VAL A C 1
ATOM 850 O O . VAL A 1 110 ? -2.155 0.252 -2.552 1.00 93.38 110 VAL A O 1
ATOM 853 N N . VAL A 1 111 ? -1.300 1.842 -1.212 1.00 93.06 111 VAL A N 1
ATOM 854 C CA . VAL A 1 111 ? -0.150 2.164 -2.078 1.00 93.06 111 VAL A CA 1
ATOM 855 C C . VAL A 1 111 ? 0.733 0.938 -2.275 1.00 93.06 111 VAL A C 1
ATOM 857 O O . VAL A 1 111 ? 1.153 0.638 -3.393 1.00 93.06 111 VAL A O 1
ATOM 860 N N . GLN A 1 112 ? 0.980 0.169 -1.213 1.00 93.50 112 GLN A N 1
ATOM 861 C CA . GLN A 1 112 ? 1.756 -1.062 -1.310 1.00 93.50 112 GLN A CA 1
ATOM 862 C C . GLN A 1 112 ? 1.085 -2.083 -2.245 1.00 93.50 112 GLN A C 1
ATOM 864 O O . GLN A 1 112 ? 1.774 -2.721 -3.048 1.00 93.50 112 GLN A O 1
ATOM 869 N N . LEU A 1 113 ? -0.240 -2.246 -2.167 1.00 94.25 113 LEU A N 1
ATOM 870 C CA . LEU A 1 113 ? -0.986 -3.144 -3.046 1.00 94.25 113 LEU A CA 1
ATOM 871 C C . LEU A 1 113 ? -0.955 -2.662 -4.503 1.00 94.25 113 LEU A C 1
ATOM 873 O O . LEU A 1 113 ? -0.670 -3.464 -5.395 1.00 94.25 113 LEU A O 1
ATOM 877 N N . ALA A 1 114 ? -1.159 -1.366 -4.741 1.00 93.62 114 ALA A N 1
ATOM 878 C CA . ALA A 1 114 ? -1.066 -0.763 -6.069 1.00 93.62 114 ALA A CA 1
ATOM 879 C C . ALA A 1 114 ? 0.323 -0.990 -6.692 1.00 93.62 114 ALA A C 1
ATOM 881 O O . ALA A 1 114 ? 0.432 -1.504 -7.805 1.00 93.62 114 ALA A O 1
ATOM 882 N N . ASN A 1 115 ? 1.393 -0.741 -5.934 1.00 94.19 115 ASN A N 1
ATOM 883 C CA . ASN A 1 115 ? 2.777 -0.957 -6.366 1.00 94.19 115 ASN A CA 1
ATOM 884 C C . ASN A 1 115 ? 3.082 -2.430 -6.690 1.00 94.19 115 ASN A C 1
ATOM 886 O O . ASN A 1 115 ? 3.770 -2.738 -7.675 1.00 94.19 115 ASN A O 1
ATOM 890 N N . LYS A 1 116 ? 2.546 -3.364 -5.892 1.00 94.75 116 LYS A N 1
ATOM 891 C CA . LYS A 1 116 ? 2.630 -4.809 -6.164 1.00 94.75 116 LYS A CA 1
ATOM 892 C C . LYS A 1 116 ? 1.924 -5.160 -7.475 1.00 94.75 116 LYS A C 1
ATOM 894 O O . LYS A 1 116 ? 2.494 -5.891 -8.288 1.00 94.75 116 LYS A O 1
ATOM 899 N N . MET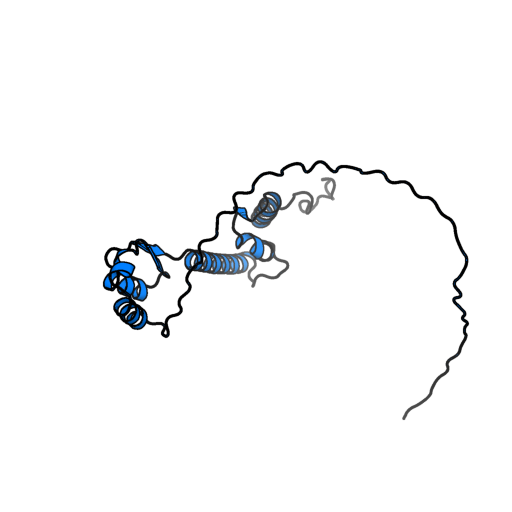 A 1 117 ? 0.719 -4.639 -7.700 1.00 95.62 117 MET A N 1
ATOM 900 C CA . MET A 1 117 ? -0.047 -4.896 -8.922 1.00 95.62 117 MET A CA 1
ATOM 901 C C . MET A 1 117 ? 0.621 -4.298 -10.158 1.00 95.62 117 MET A C 1
ATOM 903 O O . MET A 1 117 ? 0.783 -5.006 -11.152 1.00 95.62 117 MET A O 1
ATOM 907 N N . LEU A 1 118 ? 1.121 -3.066 -10.074 1.00 93.69 118 LEU A N 1
ATOM 908 C CA . LEU A 1 118 ? 1.873 -2.430 -11.154 1.00 93.69 118 LEU A CA 1
ATOM 909 C C . LEU A 1 118 ? 3.115 -3.245 -11.535 1.00 93.69 118 LEU A C 1
ATOM 911 O O . LEU A 1 118 ? 3.387 -3.476 -12.711 1.00 93.69 118 LEU A O 1
ATOM 915 N N . SER A 1 119 ? 3.833 -3.769 -10.539 1.00 92.31 119 SER A N 1
ATOM 916 C CA . SER A 1 119 ? 4.983 -4.649 -10.770 1.00 92.31 119 SER A CA 1
ATOM 917 C C . SER A 1 119 ? 4.597 -5.971 -11.445 1.00 92.31 119 SER A C 1
ATOM 919 O O . SER A 1 119 ? 5.356 -6.467 -12.281 1.00 92.31 119 SER A O 1
ATOM 921 N N . LYS A 1 120 ? 3.435 -6.551 -11.107 1.00 94.56 120 LYS A N 1
ATOM 922 C CA . LYS A 1 120 ? 2.912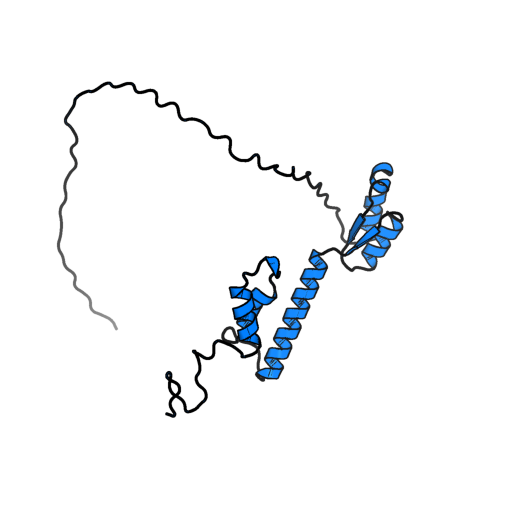 -7.764 -11.761 1.00 94.56 120 LYS A CA 1
ATOM 923 C C . LYS A 1 120 ? 2.553 -7.499 -13.220 1.00 94.56 120 LYS A C 1
ATOM 925 O O . LYS A 1 120 ? 3.032 -8.229 -14.083 1.00 94.56 120 LYS A O 1
ATOM 930 N N . VAL A 1 121 ? 1.769 -6.452 -13.484 1.00 93.56 121 VAL A N 1
ATOM 931 C CA . VAL A 1 121 ? 1.352 -6.071 -14.843 1.00 93.56 121 VAL A CA 1
ATOM 932 C C . VAL A 1 121 ? 2.575 -5.795 -15.704 1.00 93.56 121 VAL A C 1
ATOM 934 O O . VAL A 1 121 ? 2.726 -6.419 -16.744 1.00 93.56 121 VAL A O 1
ATOM 937 N N . ARG A 1 122 ? 3.516 -4.978 -15.219 1.00 91.69 122 ARG A N 1
ATOM 938 C CA . ARG A 1 122 ? 4.763 -4.689 -15.934 1.00 91.69 122 ARG A CA 1
ATOM 939 C C . ARG A 1 122 ? 5.515 -5.962 -16.310 1.00 91.69 122 ARG A C 1
ATOM 941 O O . ARG A 1 122 ? 5.877 -6.131 -17.461 1.00 91.69 122 ARG A O 1
ATOM 948 N N . ARG A 1 123 ? 5.718 -6.882 -15.356 1.00 92.00 123 ARG A N 1
ATOM 949 C CA . ARG A 1 123 ? 6.410 -8.160 -15.609 1.00 92.00 123 ARG A CA 1
ATOM 950 C C . ARG A 1 123 ? 5.685 -9.029 -16.636 1.00 92.00 123 ARG A C 1
ATOM 952 O O . ARG A 1 123 ? 6.363 -9.655 -17.444 1.00 92.00 123 ARG A O 1
ATOM 959 N N . ARG A 1 124 ? 4.352 -9.089 -16.570 1.00 94.44 124 ARG A N 1
ATOM 960 C CA . ARG A 1 124 ? 3.520 -9.839 -17.516 1.00 94.44 124 ARG A CA 1
ATOM 961 C C . ARG A 1 124 ? 3.644 -9.241 -18.917 1.00 94.44 124 ARG A C 1
ATOM 963 O O . ARG A 1 124 ? 4.061 -9.941 -19.827 1.00 94.44 124 ARG A O 1
ATOM 970 N N . THR A 1 125 ? 3.407 -7.940 -19.049 1.00 91.75 125 THR A N 1
ATOM 971 C CA . THR A 1 125 ? 3.486 -7.214 -20.321 1.00 91.75 125 THR A CA 1
ATOM 972 C C . THR A 1 125 ? 4.880 -7.289 -20.942 1.00 91.75 125 THR A C 1
ATOM 974 O O . THR A 1 125 ? 4.996 -7.517 -22.139 1.00 91.75 125 THR A O 1
ATOM 977 N N . THR A 1 126 ? 5.959 -7.194 -20.152 1.00 90.38 126 THR A N 1
ATOM 978 C CA . THR A 1 126 ? 7.317 -7.422 -20.676 1.00 90.38 126 THR A CA 1
ATOM 979 C C . THR A 1 126 ? 7.476 -8.825 -21.259 1.00 90.38 126 THR A C 1
ATOM 981 O O . THR A 1 126 ? 8.078 -8.977 -22.316 1.00 90.38 126 THR A O 1
ATOM 984 N N . ALA A 1 127 ? 6.963 -9.850 -20.573 1.00 92.88 127 ALA A N 1
ATOM 985 C CA . ALA A 1 127 ? 7.065 -11.227 -21.042 1.00 92.88 127 ALA A CA 1
ATOM 986 C C . ALA A 1 127 ? 6.254 -11.461 -22.322 1.00 92.88 127 ALA A C 1
ATOM 988 O O . ALA A 1 127 ? 6.768 -12.095 -23.237 1.00 92.88 127 ALA A O 1
ATOM 989 N N . GLU A 1 128 ? 5.046 -10.900 -22.401 1.00 93.44 128 GLU A N 1
ATOM 990 C CA . GLU A 1 128 ? 4.179 -10.951 -23.585 1.00 93.44 128 GLU A CA 1
ATOM 991 C C . GLU A 1 128 ? 4.832 -10.255 -24.792 1.00 93.44 128 GLU A C 1
ATOM 993 O O . GLU A 1 128 ? 4.908 -10.840 -25.865 1.00 93.44 128 GLU A O 1
ATOM 998 N N . ILE A 1 129 ? 5.374 -9.044 -24.611 1.00 90.62 129 ILE A N 1
ATOM 999 C CA . ILE A 1 129 ? 5.975 -8.255 -25.703 1.00 90.62 129 ILE A CA 1
ATOM 1000 C C . ILE A 1 129 ? 7.322 -8.828 -26.157 1.00 90.62 129 ILE A C 1
ATOM 1002 O O . ILE A 1 129 ? 7.652 -8.789 -27.338 1.00 90.62 129 ILE A O 1
ATOM 1006 N N . ARG A 1 130 ? 8.152 -9.305 -25.223 1.00 89.19 130 ARG A N 1
ATOM 1007 C CA . ARG A 1 130 ? 9.541 -9.698 -25.519 1.00 89.19 130 ARG A CA 1
ATOM 1008 C C . ARG A 1 130 ? 9.723 -11.204 -25.710 1.00 89.19 130 ARG A C 1
ATOM 1010 O O . ARG A 1 130 ? 10.825 -11.614 -26.061 1.00 89.19 130 ARG A O 1
ATOM 1017 N N . GLY A 1 131 ? 8.728 -12.027 -25.374 1.00 94.94 131 GLY A N 1
ATOM 1018 C CA . GLY A 1 131 ? 8.859 -13.491 -25.321 1.00 94.94 131 GLY A CA 1
ATOM 1019 C C . GLY A 1 131 ? 9.841 -13.994 -24.250 1.00 94.94 131 GLY A C 1
ATOM 1020 O O . GLY A 1 131 ? 10.239 -15.155 -24.254 1.00 94.94 131 GLY A O 1
ATOM 1021 N N . ARG A 1 132 ? 10.284 -13.122 -23.333 1.00 93.19 132 ARG A N 1
ATOM 1022 C CA . ARG A 1 132 ? 11.283 -13.426 -22.296 1.00 93.19 132 ARG A CA 1
ATOM 1023 C C . ARG A 1 132 ? 11.082 -12.576 -21.049 1.00 93.19 132 ARG A C 1
ATOM 1025 O O . ARG A 1 132 ? 10.429 -11.537 -21.071 1.00 93.19 132 ARG A O 1
ATOM 1032 N N . ARG A 1 133 ? 11.745 -12.951 -19.953 1.00 91.31 133 ARG A N 1
ATOM 1033 C CA . ARG A 1 133 ? 11.821 -12.100 -18.757 1.00 91.31 133 ARG A CA 1
ATOM 1034 C C . ARG A 1 133 ? 12.476 -10.745 -19.078 1.00 91.31 133 ARG A C 1
ATOM 1036 O O . ARG A 1 133 ? 13.460 -10.680 -19.820 1.00 91.31 133 ARG A O 1
ATOM 1043 N N . GLY A 1 134 ? 11.955 -9.683 -18.458 1.00 89.31 134 GLY A N 1
ATOM 1044 C CA . GLY A 1 134 ? 12.524 -8.336 -18.529 1.00 89.31 134 GLY A CA 1
ATOM 1045 C C . GLY A 1 134 ? 13.936 -8.232 -17.945 1.00 89.31 134 GLY A C 1
ATOM 1046 O O . GLY A 1 134 ? 14.243 -8.849 -16.921 1.00 89.31 134 GLY A O 1
ATOM 1047 N N . ARG A 1 135 ? 14.777 -7.429 -18.594 1.00 91.38 135 ARG A N 1
ATOM 1048 C CA . ARG A 1 135 ? 16.194 -7.171 -18.304 1.00 91.38 135 ARG A CA 1
ATOM 1049 C C . ARG A 1 135 ? 16.407 -5.706 -17.934 1.00 91.38 135 ARG A C 1
ATOM 1051 O O . ARG A 1 135 ? 15.604 -4.851 -18.281 1.00 91.38 135 ARG A O 1
ATOM 1058 N N . ALA A 1 136 ? 17.535 -5.405 -17.293 1.00 88.31 136 ALA A N 1
ATOM 1059 C CA . ALA A 1 136 ? 17.884 -4.037 -16.899 1.00 88.31 136 ALA A CA 1
ATOM 1060 C C . ALA A 1 136 ? 18.031 -3.056 -18.080 1.00 88.31 136 ALA A C 1
ATOM 1062 O O . ALA A 1 136 ? 17.867 -1.848 -17.911 1.00 88.31 136 ALA A O 1
ATOM 1063 N N . SER A 1 137 ? 18.319 -3.573 -19.278 1.00 87.06 137 SER A N 1
ATOM 1064 C CA . SER A 1 137 ? 18.372 -2.801 -20.521 1.00 87.06 137 SER A CA 1
ATOM 1065 C C . SER A 1 137 ? 16.998 -2.328 -20.992 1.00 87.06 137 SER A C 1
ATOM 1067 O O . SER A 1 137 ? 16.924 -1.307 -21.675 1.00 87.06 137 SER A O 1
ATOM 1069 N N . ASP A 1 138 ? 15.935 -3.050 -20.631 1.00 87.94 138 ASP A N 1
ATOM 1070 C CA . ASP A 1 138 ? 14.615 -2.856 -21.211 1.00 87.94 138 ASP A CA 1
ATOM 1071 C C . ASP A 1 138 ? 13.986 -1.531 -20.721 1.00 87.94 138 ASP A C 1
ATOM 1073 O O . ASP A 1 138 ? 14.015 -1.246 -19.513 1.00 87.94 138 ASP A O 1
ATOM 1077 N N . PRO A 1 139 ? 13.407 -0.718 -21.626 1.00 86.69 139 PRO A N 1
ATOM 1078 C CA . PRO A 1 139 ? 12.723 0.539 -21.303 1.00 86.69 139 PRO A CA 1
ATOM 1079 C C . PRO A 1 139 ? 11.748 0.426 -20.125 1.00 86.69 139 PRO A C 1
ATOM 1081 O O . PRO A 1 139 ? 11.802 1.194 -19.161 1.00 86.69 139 PRO A O 1
ATOM 1084 N N . GLU A 1 140 ? 10.913 -0.607 -20.154 1.00 85.88 140 GLU A N 1
ATOM 1085 C CA . GLU A 1 140 ? 9.915 -0.917 -19.144 1.00 85.88 140 GLU A CA 1
ATOM 1086 C C . GLU A 1 140 ? 10.532 -1.288 -17.788 1.00 85.88 140 GLU A C 1
ATOM 1088 O O . GLU A 1 140 ? 9.961 -0.994 -16.736 1.00 85.88 140 GLU A O 1
ATOM 1093 N N . TRP A 1 141 ? 11.737 -1.864 -17.768 1.00 85.88 141 TRP A N 1
ATOM 1094 C CA . TRP A 1 141 ? 12.456 -2.126 -16.523 1.00 85.88 141 TRP A CA 1
ATOM 1095 C C . TRP A 1 141 ? 13.003 -0.831 -15.913 1.00 85.88 141 TRP A C 1
ATOM 1097 O O . TRP A 1 141 ? 12.810 -0.587 -14.718 1.00 85.88 141 TRP A O 1
ATOM 1107 N N . LYS A 1 142 ? 13.619 0.032 -16.734 1.00 84.06 142 LYS A N 1
ATOM 1108 C CA . LYS A 1 142 ? 14.168 1.337 -16.314 1.00 84.06 142 LYS A CA 1
ATOM 1109 C C . LYS A 1 142 ? 13.078 2.278 -15.798 1.00 84.06 142 LYS A C 1
ATOM 1111 O O . LYS A 1 142 ? 13.257 2.925 -14.763 1.00 84.06 142 LYS A O 1
ATOM 1116 N N . ALA A 1 143 ? 11.924 2.294 -16.464 1.00 85.50 143 ALA A N 1
ATOM 1117 C CA . ALA A 1 143 ? 10.751 3.060 -16.052 1.00 85.50 143 ALA A CA 1
ATOM 1118 C C . ALA A 1 143 ? 10.209 2.629 -14.678 1.00 85.50 143 ALA A C 1
ATOM 1120 O O . ALA A 1 143 ? 9.570 3.419 -13.985 1.00 85.50 143 ALA A O 1
ATOM 1121 N N . GLY A 1 144 ? 10.507 1.404 -14.233 1.00 84.00 144 GLY A N 1
ATOM 1122 C CA . GLY A 1 144 ? 9.967 0.826 -13.009 1.00 84.00 144 GLY A CA 1
ATOM 1123 C C . GLY A 1 144 ? 10.187 1.647 -11.737 1.00 84.00 144 GLY A C 1
ATOM 1124 O O . GLY A 1 144 ? 9.303 1.672 -10.889 1.00 84.00 144 GLY A O 1
ATOM 1125 N N . ARG A 1 145 ? 11.324 2.343 -11.595 1.00 82.69 145 ARG A N 1
ATOM 1126 C CA . ARG A 1 145 ? 11.572 3.218 -10.430 1.00 82.69 145 ARG A CA 1
ATOM 1127 C C . ARG A 1 145 ? 10.698 4.472 -10.438 1.00 82.69 145 ARG A C 1
ATOM 1129 O O . ARG A 1 145 ? 10.339 4.956 -9.373 1.00 82.69 145 ARG A O 1
ATOM 1136 N N . ARG A 1 146 ? 10.383 4.994 -11.625 1.00 87.94 146 ARG A N 1
ATOM 1137 C CA . ARG A 1 146 ? 9.568 6.204 -11.802 1.00 87.94 146 ARG A CA 1
ATOM 1138 C C . ARG A 1 146 ? 8.079 5.879 -11.697 1.00 87.94 146 ARG A C 1
ATOM 1140 O O . ARG A 1 146 ? 7.362 6.594 -11.021 1.00 87.94 146 ARG A O 1
ATOM 1147 N N . LEU A 1 147 ? 7.657 4.735 -12.234 1.00 88.00 147 LEU A N 1
ATOM 1148 C CA . LEU A 1 147 ? 6.287 4.220 -12.128 1.00 88.00 147 LEU A CA 1
ATOM 1149 C C . LEU A 1 147 ? 5.812 3.985 -10.683 1.00 88.00 147 LEU A C 1
ATOM 1151 O O . LEU A 1 147 ? 4.616 4.001 -10.427 1.00 88.00 147 LEU A O 1
ATOM 1155 N N . LEU A 1 148 ? 6.735 3.723 -9.754 1.00 89.69 148 LEU A N 1
ATOM 1156 C CA . LEU A 1 148 ? 6.429 3.466 -8.340 1.00 89.69 148 LEU A CA 1
A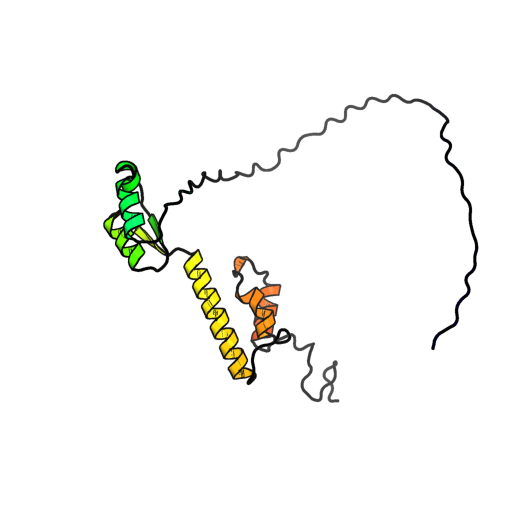TOM 1157 C C . LEU A 1 148 ? 6.546 4.716 -7.455 1.00 89.69 148 LEU A C 1
ATOM 1159 O O . LEU A 1 148 ? 6.376 4.614 -6.240 1.00 89.69 148 LEU A O 1
ATOM 1163 N N . ARG A 1 149 ? 6.893 5.870 -8.035 1.00 88.25 149 ARG A N 1
ATOM 1164 C CA . ARG A 1 149 ? 6.892 7.155 -7.335 1.00 88.25 149 ARG A CA 1
ATOM 1165 C C . ARG A 1 149 ? 5.544 7.834 -7.494 1.00 88.25 149 ARG A C 1
ATOM 1167 O O . ARG A 1 149 ? 4.877 7.665 -8.513 1.00 88.25 149 ARG A O 1
ATOM 1174 N N . ASN A 1 150 ? 5.188 8.646 -6.508 1.00 86.88 150 ASN A N 1
ATOM 1175 C CA . ASN A 1 150 ? 4.016 9.489 -6.625 1.00 86.88 150 ASN A CA 1
ATOM 1176 C C . ASN A 1 150 ? 4.240 10.565 -7.697 1.00 86.88 150 ASN A C 1
ATOM 1178 O O . ASN A 1 150 ? 5.374 10.988 -7.944 1.00 86.88 150 ASN A O 1
ATOM 1182 N N . ARG A 1 151 ? 3.158 11.018 -8.339 1.00 86.38 151 ARG A N 1
ATOM 1183 C CA . ARG A 1 151 ? 3.240 12.002 -9.428 1.00 86.38 151 ARG A CA 1
ATOM 1184 C C . ARG A 1 151 ? 3.807 13.336 -8.945 1.00 86.38 151 ARG A C 1
ATOM 1186 O O . ARG A 1 151 ? 4.584 13.945 -9.673 1.00 86.38 151 ARG A O 1
ATOM 1193 N N . GLU A 1 152 ? 3.449 13.756 -7.738 1.00 89.38 152 GLU A N 1
ATOM 1194 C CA . GLU A 1 152 ? 3.930 14.983 -7.100 1.00 89.38 152 GLU A CA 1
ATOM 1195 C C . GLU A 1 152 ? 5.433 14.956 -6.774 1.00 89.38 152 GLU A C 1
ATOM 1197 O O . GLU A 1 152 ? 6.053 16.010 -6.671 1.00 89.38 152 GLU A O 1
ATOM 1202 N N . ASP A 1 153 ? 6.034 13.764 -6.685 1.00 88.69 153 ASP A N 1
ATOM 1203 C CA . ASP A 1 153 ? 7.471 13.572 -6.442 1.00 88.69 153 ASP A CA 1
ATOM 1204 C C . ASP A 1 153 ? 8.284 13.429 -7.746 1.00 88.69 153 ASP A C 1
ATOM 1206 O O . ASP A 1 153 ? 9.497 13.161 -7.723 1.00 88.69 153 ASP A O 1
ATOM 1210 N N . LEU A 1 154 ? 7.618 13.533 -8.899 1.00 90.50 154 LEU A N 1
ATOM 1211 C CA . LEU A 1 154 ? 8.223 13.453 -10.223 1.00 90.50 154 LEU A CA 1
ATOM 1212 C C . LEU A 1 154 ? 8.244 14.835 -10.867 1.00 90.50 154 LEU A C 1
ATOM 1214 O O . LEU A 1 154 ? 7.203 15.462 -11.053 1.00 90.50 154 LEU A O 1
ATOM 1218 N N . THR A 1 155 ? 9.434 15.267 -11.286 1.00 92.44 155 THR A N 1
ATOM 1219 C CA . THR A 1 155 ? 9.561 16.412 -12.191 1.00 92.44 155 THR A CA 1
ATOM 1220 C C . THR A 1 155 ? 8.889 16.091 -13.525 1.00 92.44 155 THR A C 1
ATOM 1222 O O . THR A 1 155 ? 8.836 14.928 -13.944 1.00 92.44 155 THR A O 1
ATOM 1225 N N . ASP A 1 156 ? 8.402 17.118 -14.217 1.00 92.00 156 ASP A N 1
ATOM 1226 C CA . ASP A 1 156 ? 7.736 16.941 -15.511 1.00 92.00 156 ASP A CA 1
ATOM 1227 C C . ASP A 1 156 ? 8.661 16.325 -16.561 1.00 92.00 156 ASP A C 1
ATOM 1229 O O . ASP A 1 156 ? 8.234 15.463 -17.323 1.00 92.00 156 ASP A O 1
ATOM 1233 N N . GLU A 1 157 ? 9.953 16.654 -16.526 1.00 89.81 157 GLU A N 1
ATOM 1234 C CA . GLU A 1 157 ? 10.970 16.030 -17.375 1.00 89.81 157 GLU A CA 1
ATOM 1235 C C . GLU A 1 157 ? 11.098 14.521 -17.113 1.00 89.81 157 GLU A C 1
ATOM 1237 O O . GLU A 1 157 ? 11.116 13.711 -18.046 1.00 89.81 157 GLU A O 1
ATOM 1242 N N . HIS A 1 158 ? 11.149 14.105 -15.842 1.00 89.38 158 HIS A N 1
ATOM 1243 C CA . HIS A 1 158 ? 11.218 12.687 -15.493 1.00 89.38 158 HIS A CA 1
ATOM 1244 C C . HIS A 1 158 ? 9.952 11.937 -15.900 1.00 89.38 158 HIS A C 1
ATOM 1246 O O . HIS A 1 158 ? 10.048 10.785 -16.343 1.00 89.38 158 HIS A O 1
ATOM 1252 N N . PHE A 1 159 ? 8.792 12.579 -15.745 1.00 90.12 159 PHE A N 1
ATOM 1253 C CA . PHE A 1 159 ? 7.512 12.039 -16.180 1.00 90.12 159 PHE A CA 1
ATOM 1254 C C . PHE A 1 159 ? 7.476 11.881 -17.703 1.00 90.12 159 PHE A C 1
ATOM 1256 O O . PHE A 1 159 ? 7.255 10.769 -18.174 1.00 90.12 159 PHE A O 1
ATOM 1263 N N . ALA A 1 160 ? 7.780 12.937 -18.461 1.00 89.50 160 ALA A N 1
ATOM 1264 C CA . ALA A 1 160 ? 7.793 12.929 -19.923 1.00 89.50 160 ALA A CA 1
ATOM 1265 C C . ALA A 1 160 ? 8.782 11.896 -20.476 1.00 89.50 160 ALA A C 1
ATOM 1267 O O . ALA A 1 160 ? 8.418 11.064 -21.302 1.00 89.50 160 ALA A O 1
ATOM 1268 N N . THR A 1 161 ? 10.007 11.860 -19.939 1.00 87.94 161 THR A N 1
ATOM 1269 C CA . THR A 1 161 ? 11.014 10.865 -20.333 1.00 87.94 161 THR A CA 1
ATOM 1270 C C . THR A 1 161 ? 10.496 9.446 -20.118 1.00 87.94 161 THR A C 1
ATOM 1272 O O . THR A 1 161 ? 10.623 8.603 -21.000 1.00 87.94 161 THR A O 1
ATOM 1275 N N . MET A 1 162 ? 9.921 9.155 -18.944 1.00 89.00 162 MET A N 1
ATOM 1276 C CA . MET A 1 162 ? 9.340 7.840 -18.653 1.00 89.00 162 MET A CA 1
ATOM 1277 C C . MET A 1 162 ? 8.182 7.514 -19.603 1.00 89.00 162 MET A C 1
ATOM 1279 O O . MET A 1 162 ? 8.140 6.413 -20.143 1.00 89.00 162 MET A O 1
ATOM 1283 N N . TRP A 1 163 ? 7.256 8.452 -19.781 1.00 87.75 163 TRP A N 1
ATOM 1284 C CA . TRP A 1 163 ? 6.038 8.285 -20.565 1.00 87.75 163 TRP A CA 1
ATOM 1285 C C . TRP A 1 163 ? 6.342 8.004 -22.038 1.00 87.75 163 TRP A C 1
ATOM 1287 O O .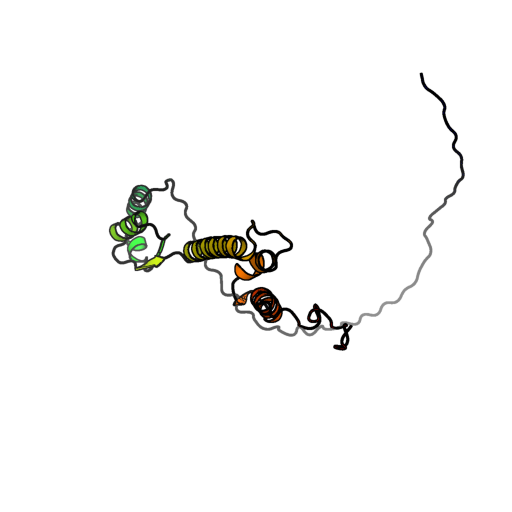 TRP A 1 163 ? 5.914 6.979 -22.566 1.00 87.75 163 TRP A O 1
ATOM 1297 N N . ASN A 1 164 ? 7.172 8.841 -22.659 1.00 87.94 164 ASN A N 1
ATOM 1298 C CA . ASN A 1 164 ? 7.554 8.714 -24.064 1.00 87.94 164 ASN A CA 1
ATOM 1299 C C . ASN A 1 164 ? 8.334 7.415 -24.303 1.00 87.94 164 ASN A C 1
ATOM 1301 O O . ASN A 1 164 ? 8.048 6.667 -25.234 1.00 87.94 164 ASN A O 1
ATOM 1305 N N . THR A 1 165 ? 9.255 7.080 -23.391 1.00 85.56 165 THR A N 1
ATOM 1306 C CA . THR A 1 165 ? 10.013 5.820 -23.435 1.00 85.56 165 THR A CA 1
ATOM 1307 C C . THR A 1 165 ? 9.094 4.592 -23.414 1.00 85.56 165 THR A C 1
ATOM 1309 O O . THR A 1 165 ? 9.363 3.613 -24.105 1.00 85.56 165 THR A O 1
ATOM 1312 N N . LEU A 1 166 ? 8.011 4.622 -22.630 1.00 84.44 166 LEU A N 1
ATOM 1313 C CA . LEU A 1 166 ? 7.060 3.510 -22.535 1.00 84.44 166 LEU A CA 1
ATOM 1314 C C . LEU A 1 166 ? 6.127 3.408 -23.744 1.00 84.44 166 LEU A C 1
ATOM 1316 O O . LEU A 1 166 ? 5.731 2.301 -24.098 1.00 84.44 166 LEU A O 1
ATOM 1320 N N . ARG A 1 167 ? 5.785 4.533 -24.378 1.00 83.06 167 ARG A N 1
ATOM 1321 C CA . ARG A 1 167 ? 4.962 4.557 -25.596 1.00 83.06 167 ARG A CA 1
ATOM 1322 C C . ARG A 1 167 ? 5.733 4.188 -26.866 1.00 83.06 167 ARG A C 1
ATOM 1324 O O . ARG A 1 167 ? 5.121 4.052 -27.916 1.00 83.06 167 ARG A O 1
ATOM 1331 N N . GLY A 1 168 ? 7.055 4.022 -26.777 1.00 72.44 168 GLY A N 1
ATOM 1332 C CA . GLY A 1 168 ? 7.909 3.896 -27.961 1.00 72.44 168 GLY A CA 1
ATOM 1333 C C . GLY A 1 168 ? 8.102 5.226 -28.698 1.00 72.44 168 GLY A C 1
ATOM 1334 O O . GLY A 1 168 ? 8.649 5.241 -29.789 1.00 72.44 168 GLY A O 1
ATOM 1335 N N . GLU A 1 169 ? 7.703 6.339 -28.080 1.00 57.44 169 GLU A N 1
ATOM 1336 C CA . GLU A 1 169 ? 7.825 7.715 -28.580 1.00 57.44 169 GLU A CA 1
ATOM 1337 C C . GLU A 1 169 ? 9.122 8.378 -28.064 1.00 57.44 169 GLU A C 1
ATOM 1339 O O . GLU A 1 169 ? 9.210 9.597 -27.922 1.00 57.44 169 GLU A O 1
ATOM 1344 N N . GLY A 1 170 ? 10.128 7.573 -27.696 1.00 48.41 170 GLY A N 1
ATOM 1345 C CA . GLY A 1 170 ? 11.428 8.073 -27.248 1.00 48.41 170 GLY A CA 1
ATOM 1346 C C . GLY A 1 170 ? 12.097 8.891 -28.352 1.00 48.41 170 GLY A C 1
ATOM 1347 O O . GLY A 1 170 ? 12.152 8.420 -29.480 1.00 48.41 170 GLY A O 1
ATOM 1348 N N . ASP A 1 171 ? 12.560 10.098 -27.997 1.00 51.31 171 ASP A N 1
ATOM 1349 C CA . ASP A 1 171 ? 13.160 11.142 -28.849 1.00 51.31 171 ASP A CA 1
ATOM 1350 C C . ASP A 1 171 ? 13.579 10.645 -30.247 1.00 51.31 171 ASP A C 1
ATOM 1352 O O . ASP A 1 171 ? 14.583 9.941 -30.390 1.00 51.31 171 ASP A O 1
ATOM 1356 N N . ASN A 1 172 ? 12.821 11.051 -31.275 1.00 43.50 172 ASN A N 1
ATOM 1357 C CA . ASN A 1 172 ? 13.009 10.722 -32.699 1.00 43.50 172 ASN A CA 1
ATOM 1358 C C . ASN A 1 172 ? 14.388 11.149 -33.262 1.00 43.50 172 ASN A C 1
ATOM 1360 O O . ASN A 1 172 ? 14.653 11.037 -34.451 1.00 43.50 172 ASN A O 1
ATOM 1364 N N . ARG A 1 173 ? 15.278 11.670 -32.412 1.00 50.41 173 ARG A N 1
ATOM 1365 C CA . ARG A 1 173 ? 16.669 12.006 -32.723 1.00 50.41 173 ARG A CA 1
ATOM 1366 C C . ARG A 1 173 ? 17.651 10.854 -32.499 1.00 50.41 173 ARG A C 1
ATOM 1368 O O . ARG A 1 173 ? 18.772 10.929 -32.987 1.00 50.41 173 ARG A O 1
ATOM 1375 N N . ALA A 1 174 ? 17.283 9.824 -31.732 1.00 46.66 174 ALA A N 1
ATOM 1376 C CA . ALA A 1 174 ? 18.226 8.777 -31.322 1.00 46.66 174 ALA A CA 1
ATOM 1377 C C . ALA A 1 174 ? 18.192 7.510 -32.192 1.00 46.66 174 ALA A C 1
ATOM 1379 O O . ALA A 1 174 ? 19.098 6.687 -32.075 1.00 46.66 174 ALA A O 1
ATOM 1380 N N . ASN A 1 175 ? 17.175 7.336 -33.040 1.00 45.81 175 ASN A N 1
ATOM 1381 C CA . ASN A 1 175 ? 17.060 6.172 -33.915 1.00 45.81 175 ASN A CA 1
ATOM 1382 C C . ASN A 1 175 ? 16.328 6.578 -35.207 1.00 45.81 175 ASN A C 1
ATOM 1384 O O . ASN A 1 175 ? 15.095 6.597 -35.207 1.00 45.81 175 ASN A O 1
ATOM 1388 N N . PRO A 1 176 ? 17.045 6.972 -36.277 1.00 49.94 176 PRO A N 1
ATOM 1389 C CA . PRO A 1 176 ? 16.403 7.191 -37.567 1.00 49.94 176 PRO A CA 1
ATOM 1390 C C . PRO A 1 176 ? 15.756 5.880 -38.059 1.00 49.94 176 PRO A C 1
ATOM 1392 O O . PRO A 1 176 ? 16.227 4.794 -37.698 1.00 49.94 176 PRO A O 1
ATOM 1395 N N . PRO A 1 177 ? 14.648 5.956 -38.820 1.00 52.09 177 PRO A N 1
ATOM 1396 C CA . PRO A 1 177 ? 14.029 4.782 -39.422 1.00 52.09 177 PRO A CA 1
ATOM 1397 C C . PRO A 1 177 ? 15.040 4.044 -40.307 1.00 52.09 177 PRO A C 1
ATOM 1399 O O . PRO A 1 177 ? 15.937 4.655 -40.887 1.00 52.09 177 PRO A O 1
ATOM 1402 N N . ASP A 1 178 ? 14.896 2.721 -40.371 1.00 56.19 178 ASP A N 1
ATOM 1403 C CA . ASP A 1 178 ? 15.812 1.832 -41.086 1.00 56.19 178 ASP A CA 1
ATOM 1404 C C . ASP A 1 178 ? 16.012 2.324 -42.531 1.00 56.19 178 ASP A C 1
ATOM 1406 O O . ASP A 1 178 ? 15.042 2.483 -43.276 1.00 56.19 178 ASP A O 1
ATOM 1410 N N . GLY A 1 179 ? 17.262 2.619 -42.900 1.00 54.84 179 GLY A N 1
ATOM 1411 C CA . GLY A 1 179 ? 17.623 3.167 -44.212 1.00 54.84 179 GLY A CA 1
ATOM 1412 C C . GLY A 1 179 ? 17.767 4.691 -44.305 1.00 54.84 179 GLY A C 1
ATOM 1413 O O . GLY A 1 179 ? 17.914 5.183 -45.419 1.00 54.84 179 GLY A O 1
ATOM 1414 N N . MET A 1 180 ? 17.752 5.442 -43.196 1.00 57.19 180 MET A N 1
ATOM 1415 C CA . MET A 1 180 ? 18.095 6.875 -43.192 1.00 57.19 180 MET A CA 1
ATOM 1416 C C . MET A 1 180 ? 19.254 7.212 -42.247 1.00 57.19 180 MET A C 1
ATOM 1418 O O . MET A 1 180 ? 19.393 6.639 -41.163 1.00 57.19 180 MET A O 1
ATOM 1422 N N . ASP A 1 181 ? 20.093 8.162 -42.655 1.00 62.56 181 ASP A N 1
ATOM 1423 C CA . ASP A 1 181 ? 21.216 8.660 -41.869 1.00 62.56 181 ASP A CA 1
ATOM 1424 C C . ASP A 1 181 ? 20.765 9.616 -40.736 1.00 62.56 181 ASP A C 1
ATOM 1426 O O . ASP A 1 181 ? 19.582 9.908 -40.544 1.00 62.56 181 ASP A O 1
ATOM 1430 N N . ARG A 1 182 ? 21.719 10.128 -39.942 1.00 53.81 182 ARG A N 1
ATOM 1431 C CA . ARG A 1 182 ? 21.422 11.038 -38.814 1.00 53.81 182 ARG A CA 1
ATOM 1432 C C . ARG A 1 182 ? 20.894 12.417 -39.244 1.00 53.81 182 ARG A C 1
ATOM 1434 O O . ARG A 1 182 ? 20.517 13.195 -38.369 1.00 53.81 182 ARG A O 1
ATOM 1441 N N . GLN A 1 183 ? 20.906 12.728 -40.538 1.00 60.28 183 GLN A N 1
ATOM 1442 C CA . GLN A 1 183 ? 20.431 13.985 -41.119 1.00 60.28 183 GLN A CA 1
ATOM 1443 C C . GLN A 1 183 ? 19.077 13.824 -41.830 1.00 60.28 183 GLN A C 1
ATOM 1445 O O . GLN A 1 183 ? 18.470 14.829 -42.193 1.00 60.28 183 GLN A O 1
ATOM 1450 N N . GLY A 1 184 ? 18.557 12.596 -41.939 1.00 52.88 184 GLY A N 1
ATOM 1451 C CA . GLY A 1 184 ? 17.274 12.302 -42.580 1.00 52.88 184 GLY A CA 1
ATOM 1452 C C . GLY A 1 184 ? 17.379 12.060 -44.085 1.00 52.88 184 GLY A C 1
ATOM 1453 O O . GLY A 1 184 ? 16.361 12.123 -44.773 1.00 52.88 184 GLY A O 1
ATOM 1454 N N . GLU A 1 185 ? 18.579 11.784 -44.598 1.00 54.84 185 GLU A N 1
ATOM 1455 C CA . GLU A 1 185 ? 18.791 11.384 -45.988 1.00 54.84 185 GLU A CA 1
ATOM 1456 C C . GLU A 1 185 ? 18.794 9.851 -46.111 1.00 54.84 185 GLU A C 1
ATOM 1458 O O . GLU A 1 185 ? 19.226 9.165 -45.179 1.00 54.84 185 GLU A O 1
ATOM 1463 N N . PRO A 1 186 ? 18.288 9.279 -47.220 1.00 55.91 186 PRO A N 1
ATOM 1464 C CA . PRO A 1 186 ? 18.375 7.841 -47.456 1.00 55.91 186 PRO A CA 1
ATOM 1465 C C . PRO A 1 186 ? 19.846 7.398 -47.528 1.00 55.91 186 PRO A C 1
ATOM 1467 O O . PRO A 1 186 ? 20.657 8.058 -48.176 1.00 55.91 186 PRO A O 1
ATOM 1470 N N . ALA A 1 187 ? 20.166 6.304 -46.831 1.00 60.44 187 ALA A N 1
ATOM 1471 C CA . ALA A 1 187 ? 21.509 5.729 -46.720 1.00 60.44 187 ALA A CA 1
ATOM 1472 C C . ALA A 1 187 ? 22.015 5.079 -48.018 1.00 60.44 187 ALA A C 1
ATOM 1474 O O . ALA A 1 187 ? 21.182 4.534 -48.781 1.00 60.44 187 ALA A O 1
#

Sequence (187 aa):
MHPRHATAARGGGAGHRRDPARSAALGAGSHHRQVASRPGPVAHRLRRRARQRRAIEGRTAADVLAWLVTTPLQWRKSIKYVAIDMSATYRAAVRTGLPHATVVVDHFHVVQLANKMLSKVRRRTTAEIRGRRGRASDPEWKAGRRLLRNREDLTDEHFATMWNTLRGEGDNRANPPDGMDRQGEPA